Protein AF-A0A4R8T755-F1 (afdb_monomer_lite)

pLDDT: mean 71.61, std 17.03, range [28.3, 94.19]

Sequence (249 aa):
MGASGPHGLARPLYGIVKRYMEKHQGKGHRFYLWHPDNIWHWRFDELLSATPLPNTFDAYSDDLHALVNVMKAARQALPEKHRSGVVFHLVIPAWYKIELAMPLHFPDELMPLRLVGPKSSGGKPSVIVNLPRSQEDLVFDGVANVLDPNGYTTKAEIAYGATVLVGGGWGVNGACMAAGAGLGALTGLGAVIMVPVWLGGFVTVGHCAMVTISEKVRDCLREEEARILGSDDRLPRTRPSPGPSQGER

Organism: NCBI:txid1347389

Foldseek 3Di:
DAQPDPQGCLVVQVVQQLVVCVVDDDPQEAEEEEELDDPNVVSNVVVCVVPNRPPSYDYYDNAQLVSLVVLLVVLVPDDPVNSASHEYEYEYEDPAAAEQQAAADEPPSNPLYEYAYDQPPVRQQSYEYAHPDDDPNYHYHSYHHDHNPVCLLVLLVVLLVQLCVQCVVFFPLSNVVSVQCSVCVVPVVPDPDPPPPPDDDDDDPRPVVSVVSSVVSSVVRHRDAHQYRNDNDGDDDPDDPPDDPPDDD

Radius of gyration: 24.97 Å; chains: 1; bounding box: 56×31×81 Å

InterPro domains:
  IPR046486 Protein of unknown function DUF6579 [PF20219] (22-133)

Structure (mmCIF, N/CA/C/O backbone):
data_AF-A0A4R8T755-F1
#
_entry.id   AF-A0A4R8T755-F1
#
loop_
_atom_site.group_PDB
_atom_site.id
_atom_site.type_symbol
_atom_site.label_atom_id
_atom_site.label_alt_id
_atom_site.label_comp_id
_atom_site.label_asym_id
_atom_site.label_entity_id
_atom_site.label_seq_id
_atom_site.pdbx_PDB_ins_code
_atom_site.Cartn_x
_atom_site.Cartn_y
_atom_site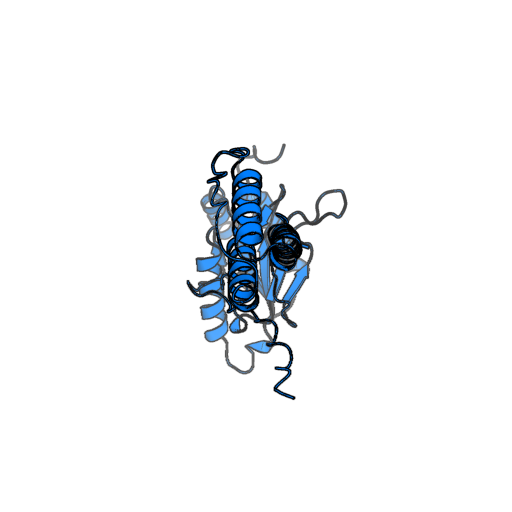.Cartn_z
_atom_site.occupancy
_atom_site.B_iso_or_equiv
_atom_site.auth_seq_id
_atom_site.auth_comp_id
_atom_site.auth_asym_id
_atom_site.auth_atom_id
_atom_site.pdbx_PDB_model_num
ATOM 1 N N . MET A 1 1 ? 19.877 6.245 13.939 1.00 42.12 1 MET A N 1
ATOM 2 C CA . MET A 1 1 ? 19.704 5.809 15.344 1.00 42.12 1 MET A CA 1
ATOM 3 C C . MET A 1 1 ? 18.214 5.780 15.652 1.00 42.12 1 MET A C 1
ATOM 5 O O . MET A 1 1 ? 17.575 6.798 15.434 1.00 42.12 1 MET A O 1
ATOM 9 N N . GLY A 1 2 ? 17.654 4.646 16.089 1.00 45.28 2 GLY A N 1
ATOM 10 C CA . GLY A 1 2 ? 16.230 4.590 16.462 1.00 45.28 2 GLY A CA 1
ATOM 11 C C . GLY A 1 2 ? 15.563 3.210 16.515 1.00 45.28 2 GLY A C 1
ATOM 12 O O . GLY A 1 2 ? 14.373 3.136 16.252 1.00 45.28 2 GLY A O 1
ATOM 13 N N . ALA A 1 3 ? 16.287 2.126 16.820 1.00 45.56 3 ALA A N 1
ATOM 14 C CA . ALA A 1 3 ? 15.694 0.783 16.964 1.00 45.56 3 ALA A CA 1
ATOM 15 C C . ALA A 1 3 ? 16.250 -0.020 18.161 1.00 45.56 3 ALA A C 1
ATOM 17 O O . ALA A 1 3 ? 16.008 -1.214 18.272 1.00 45.56 3 ALA A O 1
ATOM 18 N N . SER A 1 4 ? 16.996 0.623 19.067 1.00 46.53 4 SER A N 1
ATOM 19 C CA . SER A 1 4 ? 17.764 -0.056 20.127 1.00 46.53 4 SER A CA 1
ATOM 20 C C . SER A 1 4 ? 17.113 0.021 21.519 1.00 46.53 4 SER A C 1
ATOM 22 O O . SER A 1 4 ? 17.812 0.001 22.529 1.00 46.53 4 SER A O 1
ATOM 24 N N . GLY A 1 5 ? 15.787 0.179 21.589 1.00 54.88 5 GLY A N 1
ATOM 25 C CA . GLY A 1 5 ? 15.035 0.158 22.850 1.00 54.88 5 GLY A CA 1
ATOM 26 C C . GLY A 1 5 ? 14.403 -1.214 23.130 1.00 54.88 5 GLY A C 1
ATOM 27 O O . GLY A 1 5 ? 14.243 -2.001 22.199 1.00 54.88 5 GLY A O 1
ATOM 28 N N . PRO A 1 6 ? 13.956 -1.493 24.371 1.00 53.94 6 PRO A N 1
ATOM 29 C CA . PRO A 1 6 ? 13.393 -2.792 24.775 1.00 53.94 6 PRO A CA 1
ATOM 30 C C . PRO A 1 6 ? 12.151 -3.230 23.975 1.00 53.94 6 PRO A C 1
ATOM 32 O O . PRO A 1 6 ? 11.823 -4.413 23.944 1.00 53.94 6 PRO A O 1
ATOM 35 N N . HIS A 1 7 ? 11.490 -2.292 23.289 1.00 54.69 7 HIS A N 1
ATOM 36 C CA . HIS A 1 7 ? 10.314 -2.534 22.445 1.00 54.69 7 HIS A CA 1
ATOM 37 C C . HIS A 1 7 ? 10.615 -2.554 20.935 1.00 54.69 7 HIS A C 1
ATOM 39 O O . HIS A 1 7 ? 9.687 -2.669 20.135 1.00 54.69 7 HIS A O 1
ATOM 45 N N . GLY A 1 8 ? 11.883 -2.404 20.531 1.00 70.88 8 GLY A N 1
ATOM 46 C CA . GLY A 1 8 ? 12.295 -2.381 19.126 1.00 70.88 8 GLY A CA 1
ATOM 47 C C . GLY A 1 8 ? 11.492 -1.392 18.270 1.00 70.88 8 GLY A C 1
ATOM 48 O O . GLY A 1 8 ? 11.171 -0.282 18.702 1.00 70.88 8 GLY A O 1
ATOM 49 N N . LEU A 1 9 ? 11.150 -1.820 17.053 1.00 77.00 9 LEU A N 1
ATOM 50 C CA . LEU A 1 9 ? 10.365 -1.051 16.081 1.00 77.00 9 LEU A CA 1
ATOM 51 C C . LEU A 1 9 ? 8.858 -1.001 16.404 1.00 77.00 9 LEU A C 1
ATOM 53 O O . LEU A 1 9 ? 8.165 -0.102 15.934 1.00 77.00 9 LEU A O 1
ATOM 57 N N . ALA A 1 10 ? 8.344 -1.895 17.255 1.00 82.31 10 ALA A N 1
ATOM 58 C CA . ALA A 1 10 ? 6.908 -2.020 17.525 1.00 82.31 10 ALA A CA 1
ATOM 59 C C . ALA A 1 10 ? 6.294 -0.772 18.175 1.00 82.31 10 ALA A C 1
ATOM 61 O O . ALA A 1 10 ? 5.197 -0.351 17.817 1.00 82.31 10 ALA A O 1
ATOM 62 N N . ARG A 1 11 ? 7.008 -0.132 19.109 1.00 84.62 11 ARG A N 1
ATOM 63 C CA . ARG A 1 11 ? 6.499 1.057 19.812 1.00 84.62 11 ARG A CA 1
ATOM 64 C C . ARG A 1 11 ? 6.380 2.286 18.894 1.00 84.62 11 ARG A C 1
ATOM 66 O O . ARG A 1 11 ? 5.333 2.936 18.932 1.00 84.62 11 ARG A O 1
ATOM 73 N N . PRO A 1 12 ? 7.379 2.607 18.049 1.00 84.06 12 PRO A N 1
ATOM 74 C CA . PRO A 1 12 ? 7.214 3.605 16.995 1.00 84.06 12 PRO A CA 1
ATOM 75 C C . PRO A 1 12 ? 6.049 3.307 16.042 1.00 84.06 12 PRO A C 1
ATOM 77 O O . PRO A 1 12 ? 5.268 4.215 15.764 1.00 84.06 12 PRO A O 1
ATOM 80 N N . LEU A 1 13 ? 5.894 2.057 15.584 1.00 85.44 13 LEU A N 1
ATOM 81 C CA . LEU A 1 13 ? 4.790 1.652 14.698 1.00 85.44 13 LEU A CA 1
ATOM 82 C C . LEU A 1 13 ? 3.428 1.896 15.343 1.00 85.44 13 LEU A C 1
ATOM 84 O O . LEU A 1 13 ? 2.572 2.565 14.766 1.00 85.44 13 LEU A O 1
ATOM 88 N N . TYR A 1 14 ? 3.271 1.425 16.577 1.00 87.12 14 TYR A N 1
ATOM 89 C CA . TYR A 1 14 ? 2.061 1.606 17.367 1.00 87.12 14 TYR A CA 1
ATOM 90 C C . TYR A 1 14 ? 1.714 3.089 17.537 1.00 87.12 14 TYR A C 1
ATOM 92 O O . TYR A 1 14 ? 0.574 3.497 17.319 1.00 87.12 14 TYR A O 1
ATOM 100 N N . GLY A 1 15 ? 2.707 3.923 17.867 1.00 86.69 15 GLY A N 1
ATOM 101 C CA . GLY A 1 15 ? 2.515 5.366 18.007 1.00 86.69 15 GLY A CA 1
ATOM 102 C C . GLY A 1 15 ? 2.085 6.050 16.705 1.00 86.69 15 GLY A C 1
ATOM 103 O O . GLY A 1 15 ? 1.212 6.917 16.730 1.00 86.69 15 GLY A O 1
ATOM 104 N N . ILE A 1 16 ? 2.660 5.647 15.568 1.00 86.25 16 ILE A N 1
ATOM 105 C CA . ILE A 1 16 ? 2.295 6.176 14.247 1.00 86.25 16 ILE A CA 1
ATOM 106 C C . ILE A 1 16 ? 0.849 5.808 13.903 1.00 86.25 16 ILE A C 1
ATOM 108 O O . ILE A 1 16 ? 0.064 6.692 13.558 1.00 86.25 16 ILE A O 1
ATOM 112 N N . VAL A 1 17 ? 0.481 4.531 14.036 1.00 87.56 17 VAL A N 1
ATOM 113 C CA . VAL A 1 17 ? -0.880 4.052 13.752 1.00 87.56 17 VAL A CA 1
ATOM 114 C C . VAL A 1 17 ? -1.892 4.764 14.638 1.00 87.56 17 VAL A C 1
ATOM 116 O O . VAL A 1 17 ? -2.839 5.359 14.126 1.00 87.56 17 VAL A O 1
ATOM 119 N N . LYS A 1 18 ? -1.644 4.803 15.952 1.00 88.00 18 LYS A N 1
ATOM 120 C CA . LYS A 1 18 ? -2.509 5.494 16.910 1.00 88.00 18 LYS A CA 1
ATOM 121 C C . LYS A 1 18 ? -2.732 6.958 16.523 1.00 88.00 18 LYS A C 1
ATOM 123 O O . LYS A 1 18 ? -3.870 7.414 16.499 1.00 88.00 18 LYS A O 1
ATOM 128 N N . ARG A 1 19 ? -1.676 7.674 16.128 1.00 86.38 19 ARG A N 1
ATOM 129 C CA . ARG A 1 19 ? -1.779 9.068 15.673 1.00 86.38 19 ARG A CA 1
ATOM 130 C C . ARG A 1 19 ? -2.639 9.219 14.413 1.00 86.38 19 ARG A C 1
ATOM 132 O O . ARG A 1 19 ? -3.398 10.182 14.305 1.00 86.38 19 ARG A O 1
ATOM 139 N N . TYR A 1 20 ? -2.530 8.305 13.449 1.00 84.44 20 TYR A N 1
ATOM 140 C CA . TYR A 1 20 ? -3.365 8.349 12.242 1.00 84.44 20 TYR A CA 1
ATOM 141 C C . TYR A 1 20 ? -4.836 8.057 12.531 1.00 84.44 20 TYR A C 1
ATOM 143 O O . TYR A 1 20 ? -5.702 8.707 11.938 1.00 84.44 20 TYR A O 1
ATOM 151 N N . MET A 1 21 ? -5.105 7.145 13.465 1.00 85.75 21 MET A N 1
ATOM 152 C CA . MET A 1 21 ? -6.454 6.861 13.955 1.00 85.75 21 MET A CA 1
ATOM 153 C C . MET A 1 21 ? -7.044 8.073 14.683 1.00 85.75 21 MET A C 1
ATOM 155 O O . MET A 1 21 ? -8.172 8.470 14.410 1.00 85.75 21 MET A O 1
ATOM 159 N N . GLU A 1 22 ? -6.264 8.724 15.549 1.00 85.88 22 GLU A N 1
ATOM 160 C CA . GLU A 1 22 ? -6.672 9.943 16.258 1.00 85.88 22 GLU A CA 1
ATOM 161 C C . GLU A 1 22 ? -6.931 11.126 15.316 1.00 85.88 22 GLU A C 1
ATOM 163 O O . GLU A 1 22 ? -7.786 11.957 15.608 1.00 85.88 22 GLU A O 1
ATOM 168 N N . LYS A 1 23 ? -6.232 11.202 14.175 1.00 82.81 23 LYS A N 1
ATOM 169 C CA . LYS A 1 23 ? -6.472 12.217 13.133 1.00 82.81 23 LYS A CA 1
ATOM 170 C C . LYS A 1 23 ? -7.808 12.007 12.405 1.00 82.81 23 LYS A C 1
ATOM 172 O O . LYS A 1 23 ? -8.386 12.968 11.907 1.00 82.81 23 LYS A O 1
ATOM 177 N N . HIS A 1 24 ? -8.294 10.771 12.332 1.00 75.94 24 HIS A N 1
ATOM 178 C CA . HIS A 1 24 ? -9.481 10.386 11.567 1.00 75.94 24 HIS A CA 1
ATOM 179 C C . HIS A 1 24 ? -10.521 9.745 12.496 1.00 75.94 24 HIS A C 1
ATOM 181 O O . HIS A 1 24 ? -10.810 8.551 12.420 1.00 75.94 24 HIS A O 1
ATOM 187 N N . GLN A 1 25 ? -11.080 10.554 13.399 1.00 63.06 25 GLN A N 1
ATOM 188 C CA . GLN A 1 25 ? -12.126 10.112 14.322 1.00 63.06 25 GLN A CA 1
ATOM 189 C C . GLN A 1 25 ? -13.479 10.042 13.597 1.00 63.06 25 GLN A C 1
ATOM 191 O O . GLN A 1 25 ? -14.020 11.059 13.173 1.00 63.06 25 GLN A O 1
ATOM 196 N N . GLY A 1 26 ? -14.035 8.835 13.448 1.00 63.78 26 GLY A N 1
ATOM 197 C CA . GLY A 1 26 ? -15.352 8.623 12.841 1.00 63.78 26 GLY A CA 1
ATOM 198 C C . GLY A 1 26 ? -15.700 7.143 12.653 1.00 63.78 26 GLY A C 1
ATOM 199 O O . GLY A 1 26 ? -14.816 6.305 12.498 1.00 63.78 26 GLY A O 1
ATOM 200 N N . LYS A 1 27 ? -17.000 6.808 12.635 1.00 64.56 27 LYS A N 1
ATOM 201 C CA . LYS A 1 27 ? -17.513 5.419 12.522 1.00 64.56 27 LYS A CA 1
ATOM 202 C C . LYS A 1 27 ? -17.345 4.783 11.129 1.00 64.56 27 LYS A C 1
ATOM 204 O O . LYS A 1 27 ? -17.761 3.648 10.926 1.00 64.56 27 LYS A O 1
ATOM 209 N N . GLY A 1 28 ? -16.763 5.508 10.176 1.00 82.38 28 GLY A N 1
ATOM 210 C CA . GLY A 1 28 ? -16.587 5.084 8.786 1.00 82.38 28 GLY A CA 1
ATOM 211 C C . GLY A 1 28 ? -15.132 4.853 8.391 1.00 82.38 28 GLY A C 1
ATOM 212 O O . GLY A 1 28 ? -14.839 4.875 7.205 1.00 82.38 28 GLY A O 1
ATOM 213 N N . HIS A 1 29 ? -14.206 4.687 9.336 1.00 89.38 29 HIS A N 1
ATOM 214 C CA . HIS A 1 29 ? -12.787 4.488 9.033 1.00 89.38 29 HIS A CA 1
ATOM 215 C C . HIS A 1 29 ? -12.300 3.156 9.585 1.00 89.38 29 HIS A C 1
ATOM 217 O O . HIS A 1 29 ? -12.533 2.853 10.753 1.00 89.38 29 HIS A O 1
ATOM 223 N N . ARG A 1 30 ? -11.614 2.381 8.743 1.00 90.50 30 ARG A N 1
ATOM 224 C CA . ARG A 1 30 ? -10.932 1.145 9.139 1.00 90.50 30 ARG A CA 1
ATOM 225 C C . ARG A 1 30 ? -9.458 1.231 8.797 1.00 90.50 30 ARG A C 1
ATOM 227 O O . ARG A 1 30 ? -9.119 1.731 7.727 1.00 90.50 30 ARG A O 1
ATOM 234 N N . PHE A 1 31 ? -8.601 0.773 9.699 1.00 92.19 31 PHE A N 1
ATOM 235 C CA . PHE A 1 31 ? -7.152 0.897 9.580 1.00 92.19 31 PHE A CA 1
ATOM 236 C C . PHE A 1 31 ? -6.506 -0.475 9.443 1.00 92.19 31 PHE A C 1
ATOM 238 O O . PHE A 1 31 ? -6.769 -1.379 10.238 1.00 92.19 31 PHE A O 1
ATOM 245 N N . TYR A 1 32 ? -5.630 -0.577 8.453 1.00 94.19 32 TYR A N 1
ATOM 246 C CA . TYR A 1 32 ? -4.793 -1.728 8.163 1.00 94.19 32 TYR A CA 1
ATOM 247 C C . TYR A 1 32 ? -3.339 -1.276 8.182 1.00 94.19 32 TYR A C 1
ATOM 249 O O . TYR A 1 32 ? -3.019 -0.202 7.673 1.00 94.19 32 TYR A O 1
ATOM 257 N N . LEU A 1 33 ? -2.460 -2.068 8.780 1.00 93.25 33 LEU A N 1
ATOM 258 C CA . LEU A 1 33 ? -1.041 -1.746 8.902 1.00 93.25 33 LEU A CA 1
ATOM 259 C C . LEU A 1 33 ? -0.217 -2.700 8.039 1.00 93.25 33 LEU A C 1
ATOM 261 O O . LEU A 1 33 ? -0.295 -3.912 8.215 1.00 93.25 33 LEU A O 1
ATOM 265 N N . TRP A 1 34 ? 0.604 -2.152 7.148 1.00 93.12 34 TRP A N 1
ATOM 266 C CA . TRP A 1 34 ? 1.558 -2.938 6.372 1.00 93.12 34 TRP A CA 1
ATOM 267 C C . TRP A 1 34 ? 2.982 -2.441 6.573 1.00 93.12 34 TRP A C 1
ATOM 269 O O . TRP A 1 34 ? 3.241 -1.239 6.500 1.00 93.12 34 TRP A O 1
ATOM 279 N N . HIS A 1 35 ? 3.911 -3.368 6.792 1.00 89.44 35 HIS A N 1
ATOM 280 C CA . HIS A 1 35 ? 5.337 -3.071 6.839 1.00 89.44 35 HIS A CA 1
ATOM 281 C C . HIS A 1 35 ? 6.143 -4.293 6.377 1.00 89.44 35 HIS A C 1
ATOM 283 O O . HIS A 1 35 ? 5.884 -5.370 6.889 1.00 89.44 35 HIS A O 1
ATOM 289 N N . PRO A 1 36 ? 7.140 -4.160 5.483 1.00 86.25 36 PRO A N 1
ATOM 290 C CA . PRO A 1 36 ? 7.847 -5.315 4.911 1.00 86.25 36 PRO A CA 1
ATOM 291 C C . PRO A 1 36 ? 8.651 -6.133 5.937 1.00 86.25 36 PRO A C 1
ATOM 293 O O . PRO A 1 36 ? 8.809 -7.338 5.782 1.00 86.25 36 PRO A O 1
ATOM 296 N N . ASP A 1 37 ? 9.171 -5.492 6.985 1.00 84.81 37 ASP A N 1
ATOM 297 C CA . ASP A 1 37 ? 9.824 -6.206 8.092 1.00 84.81 37 ASP A CA 1
ATOM 298 C C . ASP A 1 37 ? 8.779 -6.870 9.000 1.00 84.81 37 ASP A C 1
ATOM 300 O O . ASP A 1 37 ? 7.757 -6.255 9.269 1.00 84.81 37 ASP A O 1
ATOM 304 N N . ASN A 1 38 ? 9.076 -8.040 9.574 1.00 84.38 38 ASN A N 1
ATOM 305 C CA . ASN A 1 38 ? 8.184 -8.763 10.504 1.00 84.38 38 ASN A CA 1
ATOM 306 C C . ASN A 1 38 ? 8.715 -8.853 11.951 1.00 84.38 38 ASN A C 1
ATOM 308 O O . ASN A 1 38 ? 8.016 -9.289 12.866 1.00 84.38 38 ASN A O 1
ATOM 312 N N . ILE A 1 39 ? 9.947 -8.385 12.189 1.00 83.88 39 ILE A N 1
ATOM 313 C CA . ILE A 1 39 ? 10.676 -8.494 13.471 1.00 83.88 39 ILE A CA 1
ATOM 314 C C . ILE A 1 39 ? 9.916 -7.829 14.637 1.00 83.88 39 ILE A C 1
ATOM 316 O O . ILE A 1 39 ? 10.177 -8.110 15.807 1.00 83.88 39 ILE A O 1
ATOM 320 N N . TRP A 1 40 ? 8.970 -6.939 14.337 1.00 84.62 40 TRP A N 1
ATOM 321 C CA . TRP A 1 40 ? 8.187 -6.186 15.312 1.00 84.62 40 TRP A CA 1
ATOM 322 C C . TRP A 1 40 ? 6.866 -6.846 15.725 1.00 84.62 40 TRP A C 1
ATOM 324 O O . TRP A 1 40 ? 6.310 -6.407 16.730 1.00 84.62 40 TRP A O 1
ATOM 334 N N . HIS A 1 41 ? 6.377 -7.870 15.010 1.00 87.56 41 HIS A N 1
ATOM 335 C CA . HIS A 1 41 ? 5.037 -8.446 15.220 1.00 87.56 41 HIS A CA 1
ATOM 336 C C . HIS A 1 41 ? 4.810 -8.876 16.675 1.00 87.56 41 HIS A C 1
ATOM 338 O O . HIS A 1 41 ? 3.913 -8.369 17.338 1.00 87.56 41 HIS A O 1
ATOM 344 N N . TRP A 1 42 ? 5.702 -9.702 17.227 1.00 85.81 42 TRP A N 1
ATOM 345 C CA . TRP A 1 42 ? 5.565 -10.233 18.589 1.00 85.81 42 TRP A CA 1
ATOM 346 C C . TRP A 1 42 ? 5.494 -9.139 19.670 1.00 85.81 42 TRP A C 1
ATOM 348 O O . TRP A 1 42 ? 4.664 -9.198 20.573 1.00 85.81 42 TRP A O 1
ATOM 358 N N . ARG A 1 43 ? 6.324 -8.089 19.570 1.00 86.62 43 ARG A N 1
ATOM 359 C CA . ARG A 1 43 ? 6.267 -6.939 20.494 1.00 86.62 43 ARG A CA 1
ATOM 360 C C . ARG A 1 43 ? 5.023 -6.094 20.284 1.00 86.62 43 ARG A C 1
ATOM 362 O O . ARG A 1 43 ? 4.564 -5.438 21.216 1.00 86.62 43 ARG A O 1
ATOM 369 N N . PHE A 1 44 ? 4.526 -6.035 19.059 1.00 87.44 44 PHE A N 1
ATOM 370 C CA . PHE A 1 44 ? 3.316 -5.301 18.742 1.00 87.44 44 PHE A CA 1
ATOM 371 C C . PHE A 1 44 ? 2.084 -6.014 19.290 1.00 87.44 44 PHE A C 1
ATOM 373 O O . PHE A 1 44 ? 1.236 -5.345 19.867 1.00 87.44 44 PHE A O 1
ATOM 380 N N . ASP A 1 45 ? 2.044 -7.345 19.250 1.00 88.56 45 ASP A N 1
ATOM 381 C CA . ASP A 1 45 ? 1.006 -8.145 19.909 1.00 88.56 45 ASP A CA 1
ATOM 382 C C . ASP A 1 45 ? 1.011 -7.973 21.429 1.00 88.56 45 ASP A C 1
ATOM 384 O O . ASP A 1 45 ? -0.049 -7.799 22.036 1.00 88.56 45 ASP A O 1
ATOM 388 N N . GLU A 1 46 ? 2.194 -7.947 22.057 1.00 88.75 46 GLU A N 1
ATOM 389 C CA . GLU A 1 46 ? 2.322 -7.617 23.483 1.00 88.75 46 GLU A CA 1
ATOM 390 C C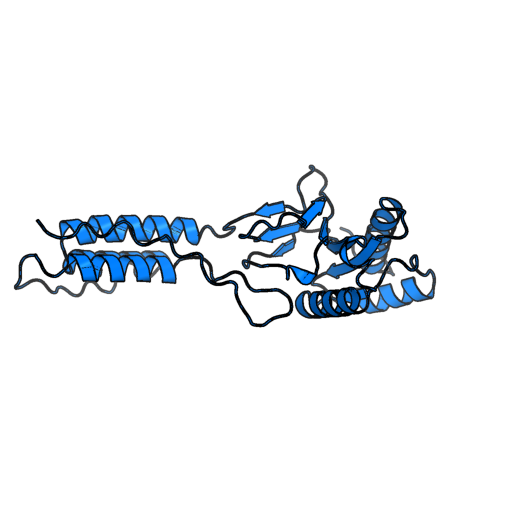 . GLU A 1 46 ? 1.734 -6.228 23.787 1.00 88.75 46 GLU A C 1
ATOM 392 O O . GLU A 1 46 ? 1.001 -6.056 24.764 1.00 88.75 46 GLU A O 1
ATOM 397 N N . LEU A 1 47 ? 2.021 -5.233 22.938 1.00 87.94 47 LEU A N 1
ATOM 398 C CA . LEU A 1 47 ? 1.503 -3.871 23.087 1.00 87.94 47 LEU A CA 1
ATOM 399 C C . LEU A 1 47 ? -0.009 -3.795 22.867 1.00 87.94 47 LEU A C 1
ATOM 401 O O . LEU A 1 47 ? -0.680 -3.131 23.651 1.00 87.94 47 LEU A O 1
ATOM 405 N N . LEU A 1 48 ? -0.548 -4.480 21.856 1.00 88.00 48 LEU A N 1
ATOM 406 C CA . LEU A 1 48 ? -1.988 -4.564 21.608 1.00 88.00 48 LEU A CA 1
ATOM 407 C C . LEU A 1 48 ? -2.722 -5.238 22.771 1.00 88.00 48 LEU A C 1
ATOM 409 O O . LEU A 1 48 ? -3.809 -4.804 23.143 1.00 88.00 48 LEU A O 1
ATOM 413 N N . SER A 1 49 ? -2.113 -6.262 23.373 1.00 88.06 49 SER A N 1
ATOM 414 C CA . SER A 1 49 ? -2.671 -6.965 24.533 1.00 88.06 49 SER A CA 1
ATOM 415 C C . SER A 1 49 ? -2.671 -6.086 25.787 1.00 88.06 49 SER A C 1
ATOM 417 O O . SER A 1 49 ? -3.643 -6.069 26.539 1.00 88.06 49 SER A O 1
ATOM 419 N N . ALA A 1 50 ? -1.591 -5.332 26.013 1.00 89.56 50 ALA A N 1
ATOM 420 C CA . ALA A 1 50 ? -1.454 -4.446 27.168 1.00 89.56 50 ALA A CA 1
ATOM 421 C C . ALA A 1 50 ? -2.235 -3.128 27.018 1.00 89.56 50 ALA A C 1
ATOM 423 O O . ALA A 1 50 ? -2.668 -2.528 28.002 1.00 89.56 50 ALA A O 1
ATOM 424 N N . THR A 1 51 ? -2.375 -2.620 25.798 1.00 87.75 51 THR A N 1
ATOM 425 C CA . THR A 1 51 ? -3.075 -1.376 25.477 1.00 87.75 51 THR A CA 1
ATOM 426 C C . THR A 1 51 ? -3.743 -1.544 24.115 1.00 87.75 51 THR A C 1
ATOM 428 O O . THR A 1 51 ? -3.104 -1.311 23.089 1.00 87.75 51 THR A O 1
ATOM 431 N N . PRO A 1 52 ? -5.022 -1.946 24.077 1.00 85.25 52 PRO A N 1
ATOM 432 C CA . PRO A 1 52 ? -5.696 -2.189 22.813 1.00 85.25 52 PRO A CA 1
ATOM 433 C C . PRO A 1 52 ? -5.874 -0.892 22.021 1.00 85.25 52 PRO A C 1
ATOM 435 O O . PRO A 1 52 ? -6.224 0.160 22.570 1.00 85.25 52 PRO A O 1
ATOM 438 N N . LEU A 1 53 ? -5.649 -0.977 20.707 1.00 85.88 53 LEU A N 1
ATOM 439 C CA . LEU A 1 53 ? -6.031 0.084 19.780 1.00 85.88 53 LEU A CA 1
ATOM 440 C C . LEU A 1 53 ? -7.563 0.191 19.698 1.00 85.88 53 LEU A C 1
ATOM 442 O O . LEU A 1 53 ? -8.272 -0.772 20.003 1.00 85.88 53 LEU A O 1
ATOM 446 N N . PRO A 1 54 ? -8.099 1.352 19.278 1.00 83.75 54 PRO A N 1
ATOM 447 C CA . PRO A 1 54 ? -9.522 1.481 19.001 1.00 83.75 54 PRO A CA 1
ATOM 448 C C . PRO A 1 54 ? -10.017 0.393 18.039 1.00 83.75 54 PRO A C 1
ATOM 450 O O . PRO A 1 54 ? -9.294 -0.023 17.136 1.00 83.75 54 PRO A O 1
ATOM 453 N N . ASN A 1 55 ? -11.285 0.003 18.180 1.00 82.56 55 ASN A N 1
ATOM 454 C CA . ASN A 1 55 ? -11.946 -1.042 17.381 1.00 82.56 55 ASN A CA 1
ATOM 455 C C . ASN A 1 55 ? -12.052 -0.755 15.868 1.00 82.56 55 ASN A C 1
ATOM 457 O O . ASN A 1 55 ? -12.679 -1.515 15.140 1.00 82.56 55 ASN A O 1
ATOM 461 N N . THR A 1 56 ? -11.492 0.360 15.405 1.00 86.56 56 THR A N 1
ATOM 462 C CA . THR A 1 56 ? -11.343 0.705 13.992 1.00 86.56 56 THR A CA 1
ATOM 463 C C . THR A 1 56 ? -10.068 0.122 13.378 1.00 86.56 56 THR A C 1
ATOM 465 O O . THR A 1 56 ? -9.910 0.178 12.160 1.00 86.56 56 THR A O 1
ATOM 468 N N . PHE A 1 57 ? -9.147 -0.411 14.186 1.00 89.56 57 PHE A N 1
ATOM 469 C CA . PHE A 1 57 ? -7.981 -1.153 13.712 1.00 89.56 57 PHE A CA 1
ATOM 470 C C . PHE A 1 57 ? -8.354 -2.618 13.472 1.00 89.56 57 PHE A C 1
ATOM 472 O O . PHE A 1 57 ? -8.746 -3.306 14.412 1.00 89.56 57 PHE A O 1
ATOM 479 N N . ASP A 1 58 ? -8.229 -3.077 12.225 1.00 89.25 58 ASP A N 1
ATOM 480 C CA . ASP A 1 58 ? -8.691 -4.410 11.819 1.00 89.25 58 ASP A CA 1
ATOM 481 C C . ASP A 1 58 ? -7.550 -5.435 11.790 1.00 89.25 58 ASP A C 1
ATOM 483 O O . ASP A 1 58 ? -7.664 -6.502 12.388 1.00 89.25 58 ASP A O 1
ATOM 487 N N . ALA A 1 59 ? -6.459 -5.147 11.071 1.00 91.38 59 ALA A N 1
ATOM 488 C CA . ALA A 1 59 ? -5.390 -6.121 10.861 1.00 91.38 59 ALA A CA 1
ATOM 489 C C . ALA A 1 59 ? -4.045 -5.473 10.524 1.00 91.38 59 ALA A C 1
ATOM 491 O O . ALA A 1 59 ? -3.967 -4.329 10.064 1.00 91.38 59 ALA A O 1
ATOM 492 N N . TYR A 1 60 ? -2.979 -6.251 10.699 1.00 92.75 60 TYR A N 1
ATOM 493 C CA . TYR A 1 60 ? -1.647 -5.919 10.219 1.00 92.75 60 TYR A CA 1
ATOM 494 C C . TYR A 1 60 ? -0.981 -7.130 9.563 1.00 92.75 60 TYR A C 1
ATOM 496 O O . TYR A 1 60 ? -1.335 -8.268 9.866 1.00 92.75 60 TYR A O 1
ATOM 504 N N . SER A 1 61 ? -0.039 -6.893 8.650 1.00 91.81 61 SER A N 1
ATOM 505 C CA . SER A 1 61 ? 0.756 -7.957 8.028 1.00 91.81 61 SER A CA 1
ATOM 506 C C . SER A 1 61 ? 2.043 -7.411 7.410 1.00 91.81 61 SER A C 1
ATOM 508 O O . SER A 1 61 ? 2.129 -6.228 7.070 1.00 91.81 61 SER A O 1
ATOM 510 N N . ASP A 1 62 ? 3.021 -8.292 7.229 1.00 89.50 62 ASP A N 1
ATOM 511 C CA . ASP A 1 62 ? 4.220 -8.080 6.425 1.00 89.50 62 ASP A CA 1
ATOM 512 C C . ASP A 1 62 ? 4.011 -8.392 4.936 1.00 89.50 62 ASP A C 1
ATOM 514 O O . ASP A 1 62 ? 4.669 -7.805 4.073 1.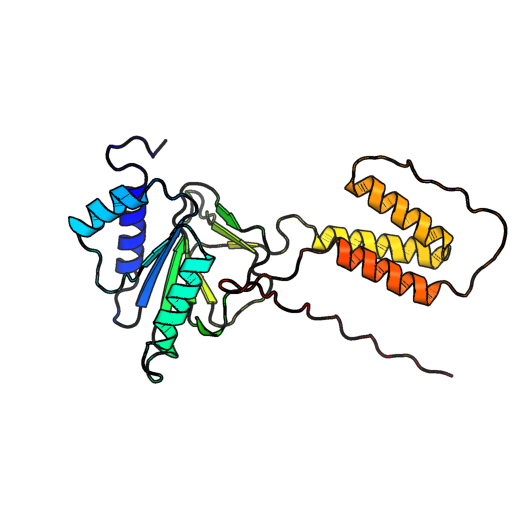00 89.50 62 ASP A O 1
ATOM 518 N N . ASP A 1 63 ? 3.018 -9.220 4.608 1.00 89.31 63 ASP A N 1
ATOM 519 C CA . ASP A 1 63 ? 2.629 -9.512 3.231 1.00 89.31 63 ASP A CA 1
ATOM 520 C C . ASP A 1 63 ? 1.497 -8.582 2.765 1.00 89.31 63 ASP A C 1
ATOM 522 O O . ASP A 1 63 ? 0.345 -8.662 3.207 1.00 89.31 63 ASP A O 1
ATOM 526 N N . LEU A 1 64 ? 1.826 -7.702 1.815 1.00 88.88 64 LEU A N 1
ATOM 527 C CA . LEU A 1 64 ? 0.868 -6.767 1.231 1.00 88.88 64 LEU A CA 1
ATOM 528 C C . LEU A 1 64 ? -0.259 -7.495 0.487 1.00 88.88 64 LEU A C 1
ATOM 530 O O . LEU A 1 64 ? -1.402 -7.048 0.538 1.00 88.88 64 LEU A O 1
ATOM 534 N N . HIS A 1 65 ? 0.028 -8.614 -0.186 1.00 88.25 65 HIS A N 1
ATOM 535 C CA . HIS A 1 65 ? -0.982 -9.376 -0.923 1.00 88.25 65 HIS A CA 1
ATOM 536 C C . HIS A 1 65 ? -1.975 -10.035 0.032 1.00 88.25 65 HIS A C 1
ATOM 538 O O . HIS A 1 65 ? -3.189 -9.927 -0.170 1.00 88.25 65 HIS A O 1
ATOM 544 N N . ALA A 1 66 ? -1.472 -10.669 1.093 1.00 89.00 66 ALA A N 1
ATOM 545 C CA . ALA A 1 66 ? -2.316 -11.261 2.123 1.00 89.00 66 ALA A CA 1
ATOM 546 C C . ALA A 1 66 ? -3.193 -10.200 2.801 1.00 89.00 66 ALA A C 1
ATOM 548 O O . ALA A 1 66 ? -4.404 -10.393 2.933 1.00 89.00 66 ALA A O 1
ATOM 549 N N . LEU A 1 67 ? -2.619 -9.045 3.155 1.00 92.56 67 LEU A N 1
ATOM 550 C CA . LEU A 1 67 ? -3.372 -7.958 3.778 1.00 92.56 67 LEU A CA 1
ATOM 551 C C . LEU A 1 67 ? -4.469 -7.417 2.858 1.00 92.56 67 LEU A C 1
ATOM 553 O O . LEU A 1 67 ? -5.599 -7.217 3.295 1.00 92.56 67 LEU A O 1
ATOM 557 N N . VAL A 1 68 ? -4.166 -7.231 1.574 1.00 91.75 68 VAL A N 1
ATOM 558 C CA . VAL A 1 68 ? -5.142 -6.788 0.573 1.00 91.75 68 VAL A CA 1
ATOM 559 C C . VAL A 1 68 ? -6.290 -7.792 0.435 1.00 91.75 68 VAL A C 1
ATOM 561 O O . VAL A 1 68 ? -7.448 -7.384 0.356 1.00 91.75 68 VAL A O 1
ATOM 564 N N . ASN A 1 69 ? -6.017 -9.097 0.500 1.00 91.06 69 ASN A N 1
ATOM 565 C CA . ASN A 1 69 ? -7.063 -10.124 0.513 1.00 91.06 69 ASN A CA 1
ATOM 566 C C . ASN A 1 69 ? -7.936 -10.070 1.773 1.00 91.06 69 ASN A C 1
ATOM 568 O O . ASN A 1 69 ? -9.160 -10.190 1.677 1.00 91.06 69 ASN A O 1
ATOM 572 N N . VAL A 1 70 ? -7.339 -9.815 2.939 1.00 92.50 70 VAL A N 1
ATOM 573 C CA . VAL A 1 70 ? -8.090 -9.582 4.182 1.00 92.50 70 VAL A CA 1
ATOM 574 C C . VAL A 1 70 ? -8.982 -8.348 4.051 1.00 92.50 70 VAL A C 1
ATOM 576 O O . VAL A 1 70 ? -10.158 -8.400 4.408 1.00 92.50 70 VAL A O 1
ATOM 579 N N . MET A 1 71 ? -8.469 -7.259 3.477 1.00 92.44 71 MET A N 1
ATOM 580 C CA . MET A 1 71 ? -9.250 -6.048 3.219 1.00 92.44 71 MET A CA 1
ATOM 581 C C . MET A 1 71 ? -10.420 -6.336 2.268 1.00 92.44 71 MET A C 1
ATOM 583 O O . MET A 1 71 ? -11.545 -5.916 2.536 1.00 92.44 71 MET A O 1
ATOM 587 N N . LYS A 1 72 ? -10.203 -7.104 1.193 1.00 91.31 72 LYS A N 1
ATOM 588 C CA . LYS A 1 72 ? -11.267 -7.501 0.254 1.00 91.31 72 LYS A CA 1
ATOM 589 C C . LYS A 1 72 ? -12.381 -8.254 0.970 1.00 91.31 72 LYS A C 1
ATOM 591 O O . LYS A 1 72 ? -13.547 -7.874 0.871 1.00 91.31 72 LYS A O 1
ATOM 596 N N . ALA A 1 73 ? -12.020 -9.267 1.754 1.00 90.81 73 ALA A N 1
ATOM 597 C CA . ALA A 1 73 ? -12.979 -10.033 2.540 1.00 90.81 73 ALA A CA 1
ATOM 598 C C . ALA A 1 73 ? -13.729 -9.143 3.549 1.00 90.81 73 ALA A C 1
ATOM 600 O O . ALA A 1 73 ? -14.955 -9.215 3.651 1.00 90.81 73 ALA A O 1
ATOM 601 N N . ALA A 1 74 ? -13.021 -8.241 4.238 1.00 90.38 74 ALA A N 1
ATOM 602 C CA . ALA A 1 74 ? -13.621 -7.301 5.182 1.00 90.38 74 ALA A CA 1
ATOM 603 C C . ALA A 1 74 ? -14.626 -6.357 4.503 1.00 90.38 74 ALA A C 1
ATOM 605 O O . ALA A 1 74 ? -15.692 -6.083 5.055 1.00 90.38 74 ALA A O 1
ATOM 606 N N . ARG A 1 75 ? -14.327 -5.893 3.285 1.00 89.75 75 ARG A N 1
ATOM 607 C CA . ARG A 1 75 ? -15.226 -5.060 2.477 1.00 89.75 75 ARG A CA 1
ATOM 608 C C . ARG A 1 75 ? -16.468 -5.820 2.024 1.00 89.75 75 ARG A C 1
ATOM 610 O O . ARG A 1 75 ? -17.572 -5.277 2.072 1.00 89.75 75 ARG A O 1
ATOM 617 N N . GLN A 1 76 ? -16.299 -7.061 1.583 1.00 89.81 76 GLN A N 1
ATOM 618 C CA . GLN A 1 76 ? -17.404 -7.906 1.136 1.00 89.81 76 GLN A CA 1
ATOM 619 C C . GLN A 1 76 ? -18.351 -8.250 2.292 1.00 89.81 76 GLN A C 1
ATOM 621 O O . GLN A 1 76 ? -19.565 -8.266 2.091 1.00 89.81 76 GLN A O 1
ATOM 626 N N . ALA A 1 77 ? -17.814 -8.415 3.504 1.00 89.12 77 ALA A N 1
ATOM 627 C CA . ALA A 1 77 ? -18.586 -8.646 4.722 1.00 89.12 77 ALA A CA 1
ATOM 628 C C . ALA A 1 77 ? -19.395 -7.421 5.201 1.00 89.12 77 ALA A C 1
ATOM 630 O O . ALA A 1 77 ? -20.303 -7.568 6.023 1.00 89.12 77 ALA A O 1
ATOM 631 N N . LEU A 1 78 ? -19.097 -6.207 4.716 1.00 87.31 78 LEU A N 1
ATOM 632 C CA . LEU A 1 78 ? -19.901 -5.026 5.034 1.00 87.31 78 LEU A CA 1
ATOM 633 C C . LEU A 1 78 ? -21.268 -5.088 4.329 1.00 87.31 78 LEU A C 1
ATOM 635 O O . LEU A 1 78 ? -21.337 -5.464 3.157 1.00 87.31 78 LEU A O 1
ATOM 639 N N . PRO A 1 79 ? -22.357 -4.640 4.988 1.00 87.56 79 PRO A N 1
ATOM 640 C CA . PRO A 1 79 ? -23.651 -4.489 4.331 1.00 87.56 79 PRO A CA 1
ATOM 641 C C . PRO A 1 79 ? -23.539 -3.554 3.125 1.00 87.56 79 PRO A C 1
ATOM 643 O O . PRO A 1 79 ? -22.921 -2.497 3.245 1.00 87.56 79 PRO A O 1
ATOM 646 N N . GLU A 1 80 ? -24.204 -3.886 2.015 1.00 83.06 80 GLU A N 1
ATOM 647 C CA . GLU A 1 80 ? -24.140 -3.133 0.748 1.00 83.06 80 GLU A CA 1
ATOM 648 C C . GLU A 1 80 ? -24.306 -1.617 0.949 1.00 83.06 80 GLU A C 1
ATOM 650 O O . GLU A 1 80 ? -23.490 -0.820 0.497 1.00 83.06 80 GLU A O 1
ATOM 655 N N . LYS A 1 81 ? -25.293 -1.225 1.767 1.00 79.12 81 LYS A N 1
ATOM 656 C CA 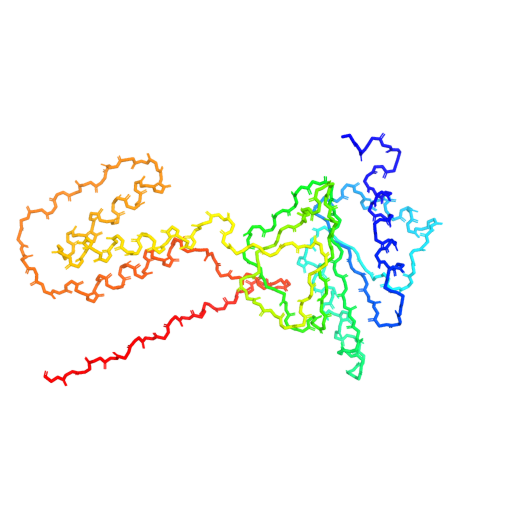. LYS A 1 81 ? -25.595 0.173 2.123 1.00 79.12 81 LYS A CA 1
ATOM 657 C C . LYS A 1 81 ? -24.448 0.950 2.787 1.00 79.12 81 LYS A C 1
ATOM 659 O O . LYS A 1 81 ? -24.488 2.172 2.820 1.00 79.12 81 LYS A O 1
ATOM 664 N N . HIS A 1 82 ? -23.469 0.259 3.367 1.00 80.12 82 HIS A N 1
ATOM 665 C CA . HIS A 1 82 ? -22.319 0.859 4.045 1.00 80.12 82 HIS A CA 1
ATOM 666 C C . HIS A 1 82 ? -21.001 0.609 3.306 1.00 80.12 82 HIS A C 1
ATOM 668 O O . HIS A 1 82 ? -19.985 1.175 3.704 1.00 80.12 82 HIS A O 1
ATOM 674 N N . ARG A 1 83 ? -20.988 -0.221 2.253 1.00 81.12 83 ARG A N 1
ATOM 675 C CA . ARG A 1 83 ? -19.751 -0.661 1.593 1.00 81.12 83 ARG A CA 1
ATOM 676 C C . ARG A 1 83 ? -18.945 0.517 1.040 1.00 81.12 83 ARG A C 1
ATOM 678 O O . ARG A 1 83 ? -17.739 0.567 1.277 1.00 81.12 83 ARG A O 1
ATOM 685 N N . SER A 1 84 ? -19.623 1.480 0.413 1.00 78.44 84 SER A N 1
ATOM 686 C CA . SER A 1 84 ? -19.047 2.723 -0.125 1.00 78.44 84 SER A CA 1
ATOM 687 C C . SER A 1 84 ? -18.831 3.822 0.923 1.00 78.44 84 SER A C 1
ATOM 689 O O . SER A 1 84 ? -18.032 4.728 0.712 1.00 78.44 84 SER A O 1
ATOM 691 N N . GLY A 1 85 ? -19.519 3.753 2.068 1.00 82.50 85 GLY A N 1
ATOM 692 C CA . GLY A 1 85 ? -19.415 4.752 3.139 1.00 82.50 85 GLY A CA 1
ATOM 693 C C . GLY A 1 85 ? -18.241 4.531 4.097 1.00 82.50 85 GLY A C 1
ATOM 694 O O . GLY A 1 85 ? -17.888 5.433 4.855 1.00 82.50 85 GLY A O 1
ATOM 695 N N . VAL A 1 86 ? -17.639 3.338 4.088 1.00 88.19 86 VAL A N 1
ATOM 696 C CA . VAL A 1 86 ? -16.468 3.018 4.913 1.00 88.19 86 VAL A CA 1
ATOM 697 C C . VAL A 1 86 ? -15.193 3.275 4.110 1.00 88.19 86 VAL A C 1
ATOM 699 O O . VAL A 1 86 ? -15.016 2.753 3.019 1.00 88.19 86 VAL A O 1
ATOM 702 N N . VAL A 1 87 ? -14.261 4.039 4.659 1.00 90.12 87 VAL A N 1
ATOM 703 C CA . VAL A 1 87 ? -12.952 4.315 4.064 1.00 90.12 87 VAL A CA 1
ATOM 704 C C . VAL A 1 87 ? -11.911 3.420 4.713 1.00 90.12 87 VAL A C 1
ATOM 706 O O . VAL A 1 87 ? -11.767 3.414 5.940 1.00 90.12 87 VAL A O 1
ATOM 709 N N . PHE A 1 88 ? -11.174 2.680 3.892 1.00 92.94 88 PHE A N 1
ATOM 710 C CA . PHE A 1 88 ? -10.047 1.886 4.367 1.00 92.94 88 PHE A CA 1
ATOM 711 C C . PHE A 1 88 ? -8.781 2.730 4.325 1.00 92.94 88 PHE A C 1
ATOM 713 O O . PHE A 1 88 ? -8.532 3.439 3.355 1.00 92.94 88 PHE A O 1
ATOM 720 N N . HIS A 1 89 ? -7.980 2.654 5.377 1.00 92.19 89 HIS A N 1
ATOM 721 C CA . HIS A 1 89 ? -6.682 3.306 5.476 1.00 92.19 89 HIS A CA 1
ATOM 722 C C . HIS A 1 89 ? -5.616 2.226 5.553 1.00 92.19 89 HIS A C 1
ATOM 724 O O . HIS A 1 89 ? -5.581 1.472 6.523 1.00 92.19 89 HIS A O 1
ATOM 730 N N . LEU A 1 90 ? -4.749 2.162 4.550 1.00 93.25 90 LEU A N 1
ATOM 731 C CA . LEU A 1 90 ? -3.545 1.348 4.580 1.00 93.25 90 LEU A CA 1
ATOM 732 C C . LEU A 1 90 ? -2.391 2.218 5.079 1.00 93.25 90 LEU A C 1
ATOM 734 O O . LEU A 1 90 ? -1.904 3.101 4.371 1.00 93.25 90 LEU A O 1
ATOM 738 N N . VAL A 1 91 ? -1.986 1.987 6.322 1.00 91.25 91 VAL A N 1
ATOM 739 C CA . VAL A 1 91 ? -0.899 2.696 6.990 1.00 91.25 91 VAL A CA 1
ATOM 740 C C . VAL A 1 91 ? 0.406 1.966 6.706 1.00 91.25 91 VAL A C 1
ATOM 742 O O . VAL A 1 91 ? 0.577 0.814 7.095 1.00 91.25 91 VAL A O 1
ATOM 745 N N . ILE A 1 92 ? 1.328 2.666 6.052 1.00 90.31 92 ILE A N 1
ATOM 746 C CA . ILE A 1 92 ? 2.677 2.213 5.722 1.00 90.31 92 ILE A CA 1
ATOM 747 C C . ILE A 1 92 ? 3.656 3.075 6.520 1.00 90.31 92 ILE A C 1
ATOM 749 O O . ILE A 1 92 ? 4.113 4.121 6.047 1.00 90.31 92 ILE A O 1
ATOM 753 N N . PRO A 1 93 ? 3.942 2.718 7.778 1.00 86.19 93 PRO A N 1
ATOM 754 C CA . PRO A 1 93 ? 4.963 3.408 8.539 1.00 86.19 93 PRO A CA 1
ATOM 755 C C . PRO A 1 93 ? 6.334 3.163 7.914 1.00 86.19 93 PRO A C 1
ATOM 757 O O . PRO A 1 93 ? 6.609 2.113 7.350 1.00 86.19 93 PRO A O 1
ATOM 760 N N . ALA A 1 94 ? 7.199 4.163 8.002 1.00 79.69 94 ALA A N 1
ATOM 761 C CA . ALA A 1 94 ? 8.515 4.132 7.393 1.00 79.69 94 ALA A CA 1
ATOM 762 C C . ALA A 1 94 ? 9.440 5.113 8.121 1.00 79.69 94 ALA A C 1
ATOM 764 O O . ALA A 1 94 ? 9.099 6.283 8.315 1.00 79.69 94 ALA A O 1
ATOM 765 N N . TRP A 1 95 ? 10.626 4.649 8.509 1.00 73.88 95 TRP A N 1
ATOM 766 C CA . TRP A 1 95 ? 11.706 5.501 9.047 1.00 73.88 95 TRP A CA 1
ATOM 767 C C . TRP A 1 95 ? 12.892 5.611 8.087 1.00 73.88 95 TRP A C 1
ATOM 769 O O . TRP A 1 95 ? 13.810 6.397 8.307 1.00 73.88 95 TRP A O 1
ATOM 779 N N . TYR A 1 96 ? 12.851 4.821 7.021 1.00 75.31 96 TYR A N 1
ATOM 780 C CA . TYR A 1 96 ? 13.728 4.860 5.864 1.00 75.31 96 TYR A CA 1
ATOM 781 C C . TYR A 1 96 ? 12.861 4.928 4.602 1.00 75.31 96 TYR A C 1
ATOM 783 O O . TYR A 1 96 ? 11.633 4.879 4.679 1.00 75.31 96 TYR A O 1
ATOM 791 N N . LYS A 1 97 ? 13.492 5.090 3.440 1.00 81.56 97 LYS A N 1
ATOM 792 C CA . LYS A 1 97 ? 12.780 5.131 2.162 1.00 81.56 97 LYS A CA 1
ATOM 793 C C . LYS A 1 97 ? 12.270 3.726 1.812 1.00 81.56 97 LYS A C 1
ATOM 795 O O . LYS A 1 97 ? 13.088 2.849 1.552 1.00 81.56 97 LYS A O 1
ATOM 800 N N . ILE A 1 98 ? 10.953 3.529 1.787 1.00 83.31 98 ILE A N 1
ATOM 801 C CA . ILE A 1 98 ? 10.318 2.307 1.274 1.00 83.31 98 ILE A CA 1
ATOM 802 C C . ILE A 1 98 ? 9.887 2.585 -0.163 1.00 83.31 98 ILE A C 1
ATOM 804 O O . ILE A 1 98 ? 9.128 3.521 -0.412 1.00 83.31 98 ILE A O 1
ATOM 808 N N . GLU A 1 99 ? 10.383 1.791 -1.106 1.00 82.94 99 GLU A N 1
ATOM 809 C CA . GLU A 1 99 ? 10.093 1.951 -2.529 1.00 82.94 99 GLU A CA 1
ATOM 810 C C . GLU A 1 99 ? 9.485 0.668 -3.092 1.00 82.94 99 GLU A C 1
ATOM 812 O O . GLU A 1 99 ? 10.154 -0.354 -3.234 1.00 82.94 99 GLU A O 1
ATOM 817 N N . LEU A 1 100 ? 8.196 0.735 -3.417 1.00 83.50 100 LEU A N 1
ATOM 818 C CA . LEU A 1 100 ? 7.494 -0.294 -4.171 1.00 83.50 100 LEU A CA 1
ATOM 819 C C . LEU A 1 100 ? 7.684 0.007 -5.660 1.00 83.50 100 LEU A C 1
ATOM 821 O O . LEU A 1 100 ? 6.823 0.610 -6.298 1.00 83.50 100 LEU A O 1
ATOM 825 N N . ALA A 1 101 ? 8.859 -0.360 -6.180 1.00 74.44 101 ALA A N 1
ATOM 826 C CA . ALA A 1 101 ? 9.267 -0.053 -7.552 1.00 74.44 101 ALA A CA 1
ATOM 827 C C . ALA A 1 101 ? 8.453 -0.814 -8.612 1.00 74.44 101 ALA A C 1
ATOM 829 O O . ALA A 1 101 ? 8.291 -0.328 -9.731 1.00 74.44 101 ALA A O 1
ATOM 830 N N . MET A 1 102 ? 7.943 -2.002 -8.268 1.00 76.12 102 MET A N 1
ATOM 831 C CA . MET A 1 102 ? 7.100 -2.778 -9.176 1.00 76.12 102 MET A CA 1
ATOM 832 C C . MET A 1 102 ? 5.793 -2.028 -9.455 1.00 76.12 102 MET A C 1
ATOM 834 O O . MET A 1 102 ? 5.209 -1.497 -8.510 1.00 76.12 102 MET A O 1
ATOM 838 N N . PRO A 1 103 ? 5.300 -2.008 -10.704 1.00 78.38 103 PRO A N 1
ATOM 839 C CA . PRO A 1 103 ? 4.004 -1.425 -11.009 1.00 78.38 103 PRO A CA 1
ATOM 840 C C . PRO A 1 103 ? 2.895 -2.235 -10.323 1.00 78.38 103 PRO A C 1
ATOM 842 O O . PRO A 1 103 ? 2.739 -3.433 -10.569 1.00 78.38 103 PRO A O 1
ATOM 845 N N . LEU A 1 104 ? 2.128 -1.590 -9.447 1.00 84.06 104 LEU A N 1
ATOM 846 C CA . LEU A 1 104 ? 1.053 -2.212 -8.673 1.00 84.06 104 LEU A CA 1
ATOM 847 C C . LEU A 1 104 ? -0.301 -1.595 -9.024 1.00 84.06 104 LEU A C 1
ATOM 849 O O . LEU A 1 104 ? -0.404 -0.477 -9.532 1.00 84.06 104 LEU A O 1
ATOM 853 N N . HIS A 1 105 ? -1.360 -2.339 -8.736 1.00 85.25 105 HIS A N 1
ATOM 854 C CA . HIS A 1 105 ? -2.730 -1.866 -8.832 1.00 85.25 105 HIS A CA 1
ATOM 855 C C . HIS A 1 105 ? -3.555 -2.413 -7.671 1.00 85.25 105 HIS A C 1
ATOM 857 O O . HIS A 1 105 ? -3.535 -3.616 -7.400 1.00 85.25 105 HIS A O 1
ATOM 863 N N . PHE A 1 106 ? -4.279 -1.537 -6.975 1.00 86.56 106 PHE A N 1
ATOM 864 C CA . PHE A 1 106 ? -5.215 -1.969 -5.944 1.00 86.56 106 PHE A CA 1
ATOM 865 C C . PHE A 1 106 ? -6.518 -2.434 -6.602 1.00 86.56 106 PHE A C 1
ATOM 867 O O . PHE A 1 106 ? -6.985 -1.775 -7.523 1.00 86.56 106 PHE A O 1
ATOM 874 N N . PRO A 1 107 ? -7.132 -3.535 -6.148 1.00 86.12 107 PRO A N 1
ATOM 875 C CA . PRO A 1 107 ? -8.459 -3.937 -6.608 1.00 86.12 107 PRO A CA 1
ATOM 876 C C . PRO A 1 107 ? -9.501 -2.822 -6.430 1.00 86.12 107 PRO A C 1
ATOM 878 O O . PRO A 1 107 ? -9.622 -2.267 -5.337 1.00 86.12 107 PRO A O 1
ATOM 881 N N . ASP A 1 108 ? -10.293 -2.536 -7.469 1.00 84.75 108 ASP A N 1
ATOM 882 C CA . ASP A 1 108 ? -11.332 -1.489 -7.433 1.00 84.75 108 ASP A CA 1
ATOM 883 C C . ASP A 1 108 ? -12.383 -1.741 -6.340 1.00 84.75 108 ASP A C 1
ATOM 885 O O . ASP A 1 108 ? -12.920 -0.812 -5.741 1.00 84.75 108 ASP A O 1
ATOM 889 N N . GLU A 1 109 ? -12.624 -3.009 -6.002 1.00 84.81 109 GLU A N 1
ATOM 890 C CA . GLU A 1 109 ? -13.530 -3.408 -4.921 1.00 84.81 109 GLU A CA 1
ATOM 891 C C . GLU A 1 109 ? -13.102 -2.895 -3.536 1.00 84.81 109 GLU A C 1
ATOM 893 O O . GLU A 1 109 ? -13.925 -2.845 -2.628 1.00 84.81 109 GLU A O 1
ATOM 898 N N . LEU A 1 110 ? -11.839 -2.500 -3.346 1.00 85.94 110 LEU A N 1
ATOM 899 C CA . LEU A 1 110 ? -11.355 -1.962 -2.072 1.00 85.94 110 LEU A CA 1
ATOM 900 C C . LEU A 1 110 ? -11.702 -0.496 -1.855 1.00 85.94 110 LEU A C 1
ATOM 902 O O . LEU A 1 110 ? -11.578 -0.015 -0.722 1.00 85.94 110 LEU A O 1
ATOM 906 N N . MET A 1 111 ? -12.129 0.200 -2.903 1.00 86.31 111 MET A N 1
ATOM 907 C CA . MET A 1 111 ? -12.428 1.620 -2.833 1.00 86.31 111 MET A CA 1
ATOM 908 C C . MET A 1 111 ? -13.644 1.895 -1.928 1.00 86.31 111 MET A C 1
ATOM 910 O O . MET A 1 111 ? -14.560 1.071 -1.845 1.00 86.31 111 MET A O 1
ATOM 914 N N . PRO A 1 112 ? -13.669 3.033 -1.207 1.00 89.69 112 PRO A N 1
ATOM 915 C CA . PRO A 1 112 ? -12.623 4.061 -1.128 1.00 89.69 112 PRO A CA 1
ATOM 916 C C . PRO A 1 112 ? -11.433 3.652 -0.235 1.00 89.69 112 PRO A C 1
ATOM 918 O O . PRO A 1 112 ? -11.619 3.152 0.885 1.00 89.69 112 PRO A O 1
ATOM 921 N N . LEU A 1 113 ? -10.208 3.906 -0.720 1.00 89.25 113 LEU A N 1
ATOM 922 C CA . LEU A 1 113 ? -8.940 3.515 -0.086 1.00 89.25 113 LEU A CA 1
ATOM 923 C C . LEU A 1 113 ? -8.012 4.725 0.105 1.00 89.25 113 LEU A C 1
ATOM 925 O O . LEU A 1 113 ? -7.871 5.582 -0.765 1.00 89.25 113 LEU A O 1
ATOM 929 N N . ARG A 1 114 ? -7.332 4.786 1.250 1.00 89.94 114 ARG A N 1
ATOM 930 C CA . ARG A 1 114 ? -6.314 5.796 1.551 1.00 89.94 114 ARG A CA 1
ATOM 931 C C . ARG A 1 114 ? -4.981 5.148 1.863 1.00 89.94 114 ARG A C 1
ATOM 933 O O . ARG A 1 114 ? -4.897 4.329 2.773 1.00 89.94 114 ARG A O 1
ATOM 940 N N . LEU A 1 115 ? -3.939 5.554 1.148 1.00 89.50 115 LEU A N 1
ATOM 941 C CA . LEU A 1 115 ? -2.564 5.158 1.433 1.00 89.50 115 LEU A CA 1
ATOM 942 C C . LEU A 1 115 ? -1.922 6.213 2.315 1.00 89.50 115 LEU A C 1
ATOM 944 O O . LEU A 1 115 ? -1.827 7.381 1.938 1.00 89.50 115 LEU A O 1
ATOM 948 N N . VAL A 1 116 ? -1.493 5.796 3.496 1.00 88.56 116 VAL A N 1
ATOM 949 C CA . VAL A 1 116 ? -1.049 6.698 4.548 1.00 88.56 116 VAL A CA 1
ATOM 950 C C . VAL A 1 116 ? 0.397 6.380 4.894 1.00 88.56 116 VAL A C 1
ATOM 952 O O . VAL A 1 116 ? 0.705 5.268 5.306 1.00 88.56 116 VAL A O 1
ATOM 955 N N . GLY A 1 117 ? 1.287 7.357 4.749 1.00 86.06 117 GLY A N 1
ATOM 956 C CA . GLY A 1 117 ? 2.715 7.198 5.009 1.00 86.06 117 GLY A CA 1
ATOM 957 C C . GLY A 1 117 ? 3.305 8.402 5.741 1.00 86.06 117 GLY A C 1
ATOM 958 O O . GLY A 1 117 ? 2.787 9.521 5.636 1.00 86.06 117 GLY A O 1
ATOM 959 N N . PRO A 1 118 ? 4.386 8.215 6.515 1.00 82.69 118 PRO A N 1
ATOM 960 C CA . PRO A 1 118 ? 5.043 9.319 7.186 1.00 82.69 118 PRO A CA 1
ATOM 961 C C . PRO A 1 118 ? 5.822 10.181 6.189 1.00 82.69 118 PRO A C 1
ATOM 963 O O . PRO A 1 118 ? 6.428 9.699 5.229 1.00 82.69 118 PRO A O 1
ATOM 966 N N . LYS A 1 119 ? 5.851 11.484 6.469 1.00 78.62 119 LYS A N 1
ATOM 967 C CA . LYS A 1 119 ? 6.726 12.442 5.787 1.00 78.62 119 LYS A CA 1
ATOM 968 C C . LYS A 1 119 ? 8.016 12.583 6.593 1.00 78.62 119 LYS A C 1
ATOM 970 O O . LYS A 1 119 ? 7.963 12.779 7.807 1.00 78.62 119 LYS A O 1
ATOM 975 N N . SER A 1 120 ? 9.162 12.479 5.927 1.00 69.12 120 SER A N 1
ATOM 976 C CA . SER A 1 120 ? 10.481 12.661 6.541 1.00 69.12 120 SER A CA 1
ATOM 977 C C . SER A 1 120 ? 10.754 14.138 6.873 1.00 69.12 120 SER A C 1
ATOM 979 O O . SER A 1 120 ? 10.005 15.027 6.458 1.00 69.12 120 SER A O 1
ATOM 981 N N . SER A 1 121 ? 11.851 14.422 7.586 1.00 57.34 121 SER A N 1
ATOM 982 C CA . SER A 1 121 ? 12.242 15.735 8.144 1.00 57.34 121 SER A CA 1
ATOM 983 C C . SER A 1 121 ? 12.516 16.859 7.124 1.00 57.34 121 SER A C 1
ATOM 985 O O . SER A 1 121 ? 12.964 17.936 7.496 1.00 57.34 121 SER A O 1
ATOM 987 N N . GLY A 1 122 ? 12.186 16.655 5.850 1.00 59.97 122 GLY A N 1
ATOM 988 C CA . GLY A 1 122 ? 12.189 17.675 4.796 1.00 59.97 122 GLY A CA 1
ATOM 989 C C . GLY A 1 122 ? 10.885 17.725 3.999 1.00 59.97 122 GLY A C 1
ATOM 990 O O . GLY A 1 122 ? 10.902 18.122 2.839 1.00 59.97 122 GLY A O 1
ATOM 991 N N . GLY A 1 123 ? 9.776 17.221 4.555 1.00 66.81 123 GLY A N 1
ATOM 992 C CA . GLY A 1 123 ? 8.468 17.161 3.888 1.00 66.81 123 GLY A CA 1
ATOM 993 C C . GLY A 1 123 ? 8.364 16.117 2.770 1.00 66.81 123 GLY A C 1
ATOM 994 O O . GLY A 1 123 ? 7.281 15.923 2.218 1.00 66.81 123 GLY A O 1
ATOM 995 N N . LYS A 1 124 ? 9.464 15.422 2.455 1.00 75.62 124 LYS A N 1
ATOM 996 C CA . LYS A 1 124 ? 9.512 14.368 1.440 1.00 75.62 124 LYS A CA 1
ATOM 997 C C . LYS A 1 124 ? 8.787 13.111 1.941 1.00 75.62 124 LYS A C 1
ATOM 999 O O . LYS A 1 124 ? 9.021 12.710 3.085 1.00 75.62 124 LYS A O 1
ATOM 1004 N N . PRO A 1 125 ? 7.928 12.489 1.119 1.00 81.25 125 PRO A N 1
ATOM 1005 C CA . PRO A 1 125 ? 7.275 11.235 1.474 1.00 81.25 125 PRO A CA 1
ATOM 1006 C C . PRO A 1 125 ? 8.318 10.121 1.601 1.00 81.25 125 PRO A C 1
ATOM 1008 O O . PRO A 1 125 ? 9.193 9.985 0.746 1.00 81.25 125 PRO A O 1
ATOM 1011 N N . SER A 1 126 ? 8.242 9.346 2.685 1.00 82.88 126 SER A N 1
ATOM 1012 C CA . SER A 1 126 ? 9.154 8.216 2.919 1.00 82.88 126 SER A CA 1
ATOM 1013 C C . SER A 1 126 ? 8.746 6.963 2.147 1.00 82.88 126 SER A C 1
ATOM 1015 O O . SER A 1 126 ? 9.566 6.070 1.956 1.00 82.88 126 SER A O 1
ATOM 1017 N N . VAL A 1 127 ? 7.490 6.896 1.706 1.00 83.94 127 VAL A N 1
ATOM 1018 C CA . VAL A 1 127 ? 6.940 5.769 0.954 1.00 83.94 127 VAL A CA 1
ATOM 1019 C C . VAL A 1 127 ? 6.708 6.213 -0.481 1.00 83.94 127 VAL A C 1
ATOM 1021 O O . VAL A 1 127 ? 5.996 7.192 -0.725 1.00 83.94 127 VAL A O 1
ATOM 1024 N N . ILE A 1 128 ? 7.321 5.496 -1.414 1.00 84.06 128 ILE A N 1
ATOM 1025 C CA . ILE A 1 128 ? 7.155 5.680 -2.851 1.00 84.06 128 ILE A CA 1
ATOM 1026 C C . ILE A 1 128 ? 6.500 4.426 -3.415 1.00 84.06 128 ILE A C 1
ATOM 1028 O O . ILE A 1 128 ? 6.967 3.315 -3.167 1.00 84.06 128 ILE A O 1
ATOM 1032 N N . VAL A 1 129 ? 5.421 4.612 -4.165 1.00 84.94 129 VAL A N 1
ATOM 1033 C CA . VAL A 1 129 ? 4.696 3.543 -4.851 1.00 84.94 129 VAL A CA 1
ATOM 1034 C C . VAL A 1 129 ? 4.682 3.805 -6.350 1.00 84.94 129 VAL A C 1
ATOM 1036 O O . VAL A 1 129 ? 4.636 4.961 -6.766 1.00 84.94 129 VAL A O 1
ATOM 1039 N N . ASN A 1 130 ? 4.712 2.743 -7.150 1.00 82.44 130 ASN A N 1
ATOM 1040 C CA . ASN A 1 130 ? 4.504 2.811 -8.592 1.00 82.44 130 ASN A CA 1
ATOM 1041 C C . ASN A 1 130 ? 3.078 2.343 -8.913 1.00 82.44 130 ASN A C 1
ATOM 1043 O O . ASN A 1 130 ? 2.805 1.145 -8.982 1.00 82.44 130 ASN A O 1
ATOM 1047 N N . LEU A 1 131 ? 2.150 3.292 -9.056 1.00 82.12 131 LEU A N 1
ATOM 1048 C CA . LEU A 1 131 ? 0.760 3.034 -9.437 1.00 82.12 131 LEU A CA 1
ATOM 1049 C C . LEU A 1 131 ? 0.483 3.694 -10.797 1.00 82.12 131 LEU A C 1
ATOM 1051 O O . LEU A 1 131 ? 0.058 4.854 -10.840 1.00 82.12 131 LEU A O 1
ATOM 1055 N N . PRO A 1 132 ? 0.718 2.980 -11.916 1.00 70.06 132 PRO A N 1
ATOM 1056 C CA . PRO A 1 132 ? 0.596 3.539 -13.265 1.00 70.06 132 PRO A CA 1
ATOM 1057 C C . PRO A 1 132 ? -0.840 3.858 -13.677 1.00 70.06 132 PRO A C 1
ATOM 1059 O O . PRO A 1 132 ? -1.055 4.696 -14.552 1.00 70.06 132 PRO A O 1
ATOM 1062 N N . ARG A 1 133 ? -1.837 3.221 -13.052 1.00 71.56 133 ARG A N 1
ATOM 1063 C CA . ARG A 1 133 ? -3.251 3.525 -13.277 1.00 71.56 133 ARG A CA 1
ATOM 1064 C C . ARG A 1 133 ? -3.787 4.347 -12.109 1.00 71.56 133 ARG A C 1
ATOM 1066 O O . ARG A 1 133 ? -3.847 3.856 -10.985 1.00 71.56 133 ARG A O 1
ATOM 1073 N N . SER A 1 134 ? -4.201 5.578 -12.402 1.00 69.56 134 SER A N 1
ATOM 1074 C CA . SER A 1 134 ? -4.933 6.423 -11.456 1.00 69.56 134 SER A CA 1
ATOM 1075 C C . SER A 1 134 ? -6.301 5.807 -11.156 1.00 69.56 134 SER A C 1
ATOM 1077 O O . SER A 1 134 ? -6.991 5.375 -12.078 1.00 69.56 134 SER A O 1
ATOM 1079 N N . GLN A 1 135 ? -6.689 5.784 -9.882 1.00 78.38 135 GLN A N 1
ATOM 1080 C CA . GLN A 1 135 ? -8.003 5.340 -9.412 1.00 78.38 135 GLN A CA 1
ATOM 1081 C C . GLN A 1 135 ? -8.656 6.509 -8.668 1.00 78.38 135 GLN A C 1
ATOM 1083 O O . GLN A 1 135 ? -8.013 7.113 -7.813 1.00 78.38 135 GLN A O 1
ATOM 1088 N N . GLU A 1 136 ? -9.896 6.858 -9.021 1.00 72.69 136 GLU A N 1
ATOM 1089 C CA . GLU A 1 136 ? -10.543 8.112 -8.586 1.00 72.69 136 GLU A CA 1
ATOM 1090 C C . GLU A 1 136 ? -10.738 8.197 -7.062 1.00 72.69 136 GLU A C 1
ATOM 1092 O O . GLU A 1 136 ? -10.537 9.256 -6.471 1.00 72.69 136 GLU A O 1
ATOM 1097 N N . ASP A 1 137 ? -11.024 7.065 -6.415 1.00 80.81 137 ASP A N 1
ATOM 1098 C CA . ASP A 1 137 ? -11.279 6.974 -4.971 1.00 80.81 137 ASP A CA 1
ATOM 1099 C C . ASP A 1 137 ? -10.042 6.583 -4.136 1.00 80.81 137 ASP A C 1
ATOM 1101 O O . ASP A 1 137 ? -10.157 6.255 -2.947 1.00 80.81 137 ASP A O 1
ATOM 1105 N N . LEU A 1 138 ? -8.849 6.617 -4.744 1.00 84.62 138 LEU A N 1
ATOM 1106 C CA . LEU A 1 138 ? -7.577 6.352 -4.074 1.00 84.62 138 LEU A CA 1
ATOM 1107 C C . LEU A 1 138 ? -6.902 7.662 -3.658 1.00 84.62 138 LEU A C 1
ATOM 1109 O O . LEU A 1 138 ? -6.454 8.445 -4.494 1.00 84.62 138 LEU A O 1
ATOM 1113 N N . VAL A 1 139 ? -6.765 7.885 -2.349 1.00 84.69 139 VAL A N 1
ATOM 1114 C CA . VAL A 1 139 ? -6.145 9.109 -1.812 1.00 84.69 139 VAL A CA 1
ATOM 1115 C C . VAL A 1 139 ? -4.790 8.810 -1.175 1.00 84.69 139 VAL A C 1
ATOM 1117 O O . VAL A 1 139 ? -4.665 7.911 -0.345 1.00 84.69 139 VAL A O 1
ATOM 1120 N N . PHE A 1 140 ? -3.781 9.619 -1.501 1.00 83.06 140 PHE A N 1
ATOM 1121 C CA . PHE A 1 140 ? -2.443 9.542 -0.910 1.00 83.06 140 PHE A CA 1
ATOM 1122 C C . PHE A 1 140 ? -2.273 10.584 0.208 1.00 83.06 140 PHE A C 1
ATOM 1124 O O . PHE A 1 140 ? -2.359 11.787 -0.040 1.00 83.06 140 PHE A O 1
ATOM 1131 N N . ASP A 1 141 ? -1.974 10.149 1.435 1.00 80.75 141 ASP A N 1
ATOM 1132 C CA . ASP A 1 141 ? -1.590 11.018 2.560 1.00 80.75 141 ASP A CA 1
ATOM 1133 C C . ASP A 1 141 ? -0.145 10.714 2.978 1.00 80.75 141 ASP A C 1
ATOM 1135 O O . ASP A 1 141 ? 0.126 9.797 3.750 1.00 80.75 141 ASP A O 1
ATOM 1139 N N . GLY A 1 142 ? 0.809 11.480 2.439 1.00 74.12 142 GLY A N 1
ATOM 1140 C CA . GLY A 1 142 ? 2.235 11.318 2.759 1.00 74.12 142 GLY A CA 1
ATOM 1141 C C . GLY A 1 142 ? 2.941 10.170 2.033 1.00 74.12 142 GLY A C 1
ATOM 1142 O O . GLY A 1 142 ? 4.067 9.829 2.390 1.00 74.12 142 GLY A O 1
ATOM 1143 N N . VAL A 1 143 ? 2.313 9.635 0.984 1.00 80.06 143 VAL A N 1
ATOM 1144 C CA . VAL A 1 143 ? 2.879 8.664 0.037 1.00 80.06 143 VAL A CA 1
ATOM 1145 C C . VAL A 1 143 ? 3.078 9.353 -1.317 1.00 80.06 143 VAL A C 1
ATOM 1147 O O . VAL A 1 143 ? 2.215 10.120 -1.741 1.00 80.06 143 VAL A O 1
ATOM 1150 N N . ALA A 1 144 ? 4.206 9.113 -1.988 1.00 78.81 144 ALA A N 1
ATOM 1151 C CA . ALA A 1 144 ? 4.422 9.560 -3.367 1.00 78.81 144 ALA A CA 1
ATOM 1152 C C . ALA A 1 144 ? 4.074 8.451 -4.357 1.00 78.81 144 ALA A C 1
ATOM 1154 O O . ALA A 1 144 ? 4.503 7.316 -4.175 1.00 78.81 144 ALA A O 1
ATOM 1155 N N . ASN A 1 145 ? 3.376 8.808 -5.434 1.00 79.94 145 ASN A N 1
ATOM 1156 C CA . ASN A 1 145 ? 3.265 7.967 -6.620 1.00 79.94 145 ASN A CA 1
ATOM 1157 C C . ASN A 1 145 ? 4.337 8.399 -7.633 1.00 79.94 145 ASN A C 1
ATOM 1159 O O . ASN A 1 145 ? 4.293 9.533 -8.112 1.00 79.94 145 ASN A O 1
ATOM 1163 N N . VAL A 1 146 ? 5.309 7.533 -7.920 1.00 76.69 146 VAL A N 1
ATOM 1164 C CA . VAL A 1 146 ? 6.342 7.766 -8.940 1.00 76.69 146 VAL A CA 1
ATOM 1165 C C . VAL A 1 146 ? 6.162 6.727 -10.034 1.00 76.69 146 VAL A C 1
ATOM 1167 O O . VAL A 1 146 ? 6.318 5.532 -9.797 1.00 76.69 146 VAL A O 1
ATOM 1170 N N . LEU A 1 147 ? 5.827 7.210 -11.227 1.00 71.31 147 LEU A N 1
ATOM 1171 C CA . LEU A 1 147 ? 5.691 6.391 -12.425 1.00 71.31 147 LEU A CA 1
ATOM 1172 C C . LEU A 1 147 ? 7.074 6.109 -13.016 1.00 71.31 147 LEU A C 1
ATOM 1174 O O . LEU A 1 147 ? 7.887 7.028 -13.100 1.00 71.31 147 LEU A O 1
ATOM 1178 N N . ASP A 1 148 ? 7.312 4.871 -13.454 1.00 62.78 148 ASP A N 1
ATOM 1179 C CA . ASP A 1 148 ? 8.566 4.440 -14.096 1.00 62.78 148 ASP A CA 1
ATOM 1180 C C . ASP A 1 148 ? 9.831 4.784 -13.271 1.00 62.78 148 ASP A C 1
ATOM 1182 O O . ASP A 1 148 ? 10.742 5.446 -13.779 1.00 62.78 148 ASP A O 1
ATOM 1186 N N . PRO A 1 149 ? 9.927 4.368 -11.988 1.00 61.06 149 PRO A N 1
ATOM 1187 C CA . PRO A 1 149 ? 11.024 4.760 -11.096 1.00 61.06 149 PRO A CA 1
ATOM 1188 C C . PRO A 1 149 ? 12.411 4.350 -11.618 1.00 61.06 149 PRO A C 1
ATOM 1190 O O . PRO A 1 149 ? 13.410 4.999 -11.312 1.00 61.06 149 PRO A O 1
ATOM 1193 N N . ASN A 1 150 ? 12.477 3.306 -12.448 1.00 63.44 150 ASN A N 1
ATOM 1194 C CA . ASN A 1 150 ? 13.715 2.799 -13.045 1.00 63.44 150 ASN A CA 1
ATOM 1195 C C . ASN A 1 150 ? 13.961 3.300 -14.487 1.00 63.44 150 ASN A C 1
ATOM 1197 O O . ASN A 1 150 ? 14.992 2.977 -15.103 1.00 63.44 150 ASN A O 1
ATOM 1201 N N . GLY A 1 151 ? 13.031 4.091 -15.032 1.00 61.66 151 GLY A N 1
ATOM 1202 C CA . GLY A 1 151 ? 13.117 4.668 -16.372 1.00 61.66 151 GLY A CA 1
ATOM 1203 C C . GLY A 1 151 ? 13.031 3.637 -17.502 1.00 61.66 151 GLY A C 1
ATOM 1204 O O . GLY A 1 151 ? 13.552 3.891 -18.589 1.00 61.66 151 GLY A O 1
ATOM 1205 N N . TYR A 1 152 ? 12.477 2.449 -17.258 1.00 65.88 152 TYR A N 1
ATOM 1206 C CA . TYR A 1 152 ? 12.378 1.379 -18.253 1.00 65.88 152 TYR A CA 1
ATOM 1207 C C . TYR A 1 152 ? 11.449 1.765 -19.401 1.00 65.88 152 TYR A C 1
ATOM 1209 O O . TYR A 1 152 ? 11.795 1.553 -20.561 1.00 65.88 152 TYR A O 1
ATOM 1217 N N . THR A 1 153 ? 10.320 2.416 -19.113 1.00 63.84 153 THR A N 1
ATOM 1218 C CA . THR A 1 153 ? 9.426 2.916 -20.167 1.00 63.84 153 THR A CA 1
ATOM 1219 C C . THR A 1 153 ? 10.125 3.978 -21.009 1.00 63.84 153 THR A C 1
ATOM 1221 O O . THR A 1 153 ? 10.077 3.928 -22.236 1.00 63.84 153 THR A O 1
ATOM 1224 N N . THR A 1 154 ? 10.862 4.885 -20.368 1.00 68.88 154 THR A N 1
ATOM 1225 C CA . THR A 1 154 ? 11.659 5.904 -21.069 1.00 68.88 154 THR A CA 1
ATOM 1226 C C . THR A 1 154 ? 12.737 5.278 -21.963 1.00 68.88 154 THR A C 1
ATOM 1228 O O . THR A 1 154 ? 12.890 5.654 -23.126 1.00 68.88 154 THR A O 1
ATOM 1231 N N . LYS A 1 155 ? 13.467 4.278 -21.454 1.00 66.75 155 LYS A N 1
ATOM 1232 C CA . LYS A 1 155 ? 14.481 3.535 -22.221 1.00 66.75 155 LYS A CA 1
ATOM 1233 C C . LYS A 1 155 ? 13.862 2.767 -23.392 1.00 66.75 155 LYS A C 1
ATOM 1235 O O . LYS A 1 155 ? 14.455 2.741 -24.469 1.00 66.75 155 LYS A O 1
ATOM 1240 N N . ALA A 1 156 ? 12.678 2.185 -23.206 1.00 62.72 156 ALA A N 1
ATOM 1241 C CA . ALA A 1 156 ? 11.948 1.470 -24.248 1.00 62.72 156 ALA A CA 1
ATOM 1242 C C . ALA A 1 156 ? 11.541 2.389 -25.408 1.00 62.72 156 ALA A C 1
ATOM 1244 O O . ALA A 1 156 ? 11.706 2.010 -26.565 1.00 62.72 156 ALA A O 1
ATOM 1245 N N . GLU A 1 157 ? 11.071 3.606 -25.121 1.00 67.06 157 GLU A N 1
ATOM 1246 C CA . GLU A 1 157 ? 10.716 4.590 -26.155 1.00 67.06 157 GLU A CA 1
ATOM 1247 C C . GLU A 1 157 ? 11.949 5.087 -26.927 1.00 67.06 157 GLU A C 1
ATOM 1249 O O . GLU A 1 157 ? 11.912 5.205 -28.153 1.00 67.06 157 GLU A O 1
ATOM 1254 N N . ILE A 1 158 ? 13.078 5.306 -26.243 1.00 66.56 158 ILE A N 1
ATOM 1255 C CA . ILE A 1 158 ? 14.348 5.662 -26.899 1.00 66.56 158 ILE A CA 1
ATOM 1256 C C . ILE A 1 158 ? 14.819 4.522 -27.814 1.00 66.56 158 ILE A C 1
ATOM 1258 O O . ILE A 1 158 ? 15.184 4.762 -28.967 1.00 66.56 158 ILE A O 1
ATOM 1262 N N . ALA A 1 159 ? 14.779 3.277 -27.331 1.00 63.44 159 ALA A N 1
ATOM 1263 C CA . ALA A 1 159 ? 15.147 2.101 -28.115 1.00 63.44 159 ALA A CA 1
ATOM 1264 C C . ALA A 1 159 ? 14.207 1.885 -29.314 1.00 63.44 159 ALA A C 1
ATOM 1266 O O . ALA A 1 159 ? 14.672 1.565 -30.411 1.00 63.44 159 ALA A O 1
ATOM 1267 N N . TYR A 1 160 ? 12.901 2.108 -29.136 1.00 65.50 160 TYR A N 1
ATOM 1268 C CA . TYR A 1 160 ? 11.912 2.095 -30.213 1.00 65.50 160 TYR A CA 1
ATOM 1269 C C . TYR A 1 160 ? 12.250 3.137 -31.282 1.00 65.50 160 TYR A C 1
ATOM 1271 O O . TYR A 1 160 ? 12.386 2.786 -32.454 1.00 65.50 160 TYR A O 1
ATOM 1279 N N . GLY A 1 161 ? 12.459 4.394 -30.880 1.00 60.47 161 GLY A N 1
ATOM 1280 C CA . GLY A 1 161 ? 12.808 5.483 -31.791 1.00 60.47 161 GLY A CA 1
ATOM 1281 C C . GLY A 1 161 ? 14.087 5.196 -32.577 1.00 60.47 161 GLY A C 1
ATOM 1282 O O . GLY A 1 161 ? 14.106 5.352 -33.797 1.00 60.47 161 GLY A O 1
ATOM 1283 N N . ALA A 1 162 ? 15.126 4.689 -31.907 1.00 61.66 162 ALA A N 1
ATOM 1284 C CA . ALA A 1 162 ? 16.365 4.268 -32.557 1.00 61.66 162 ALA A CA 1
ATOM 1285 C C . ALA A 1 162 ? 16.135 3.117 -33.553 1.00 61.66 162 ALA A C 1
ATOM 1287 O O . ALA A 1 162 ? 16.642 3.160 -34.673 1.00 61.66 162 ALA A O 1
ATOM 1288 N N . THR A 1 163 ? 15.328 2.117 -33.188 1.00 59.56 163 THR A N 1
ATOM 1289 C CA . THR A 1 163 ? 15.011 0.972 -34.059 1.00 59.56 163 THR A CA 1
ATOM 1290 C C . THR A 1 163 ? 14.216 1.398 -35.296 1.00 59.56 163 THR A C 1
ATOM 1292 O O . THR A 1 163 ? 14.500 0.928 -36.397 1.00 59.56 163 THR A O 1
ATOM 1295 N N . VAL A 1 164 ? 13.257 2.318 -35.145 1.00 62.19 164 VAL A N 1
ATOM 1296 C CA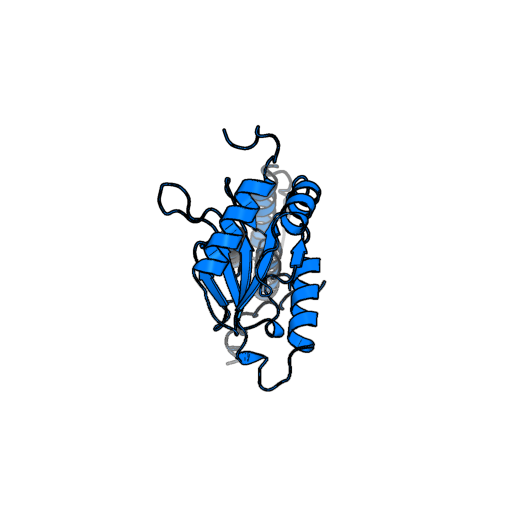 . VAL A 1 164 ? 12.475 2.875 -36.260 1.00 62.19 164 VAL A CA 1
ATOM 1297 C C . VAL A 1 164 ? 13.344 3.737 -37.174 1.00 62.19 164 VAL A C 1
ATOM 1299 O O . VAL A 1 164 ? 13.265 3.586 -38.388 1.00 62.19 164 VAL A O 1
ATOM 1302 N N . LEU A 1 165 ? 14.207 4.598 -36.625 1.00 60.22 165 LEU A N 1
ATOM 1303 C CA . LEU A 1 165 ? 15.119 5.435 -37.417 1.00 60.22 165 LEU A CA 1
ATOM 1304 C C . LEU A 1 165 ? 16.115 4.598 -38.225 1.00 60.22 165 LEU A C 1
ATOM 1306 O O . LEU A 1 165 ? 16.271 4.798 -39.430 1.00 60.22 165 LEU A O 1
ATOM 1310 N N . VAL A 1 166 ? 16.775 3.641 -37.572 1.00 57.75 166 VAL A N 1
ATOM 1311 C CA . VAL A 1 166 ? 17.813 2.818 -38.204 1.00 57.75 166 VAL A CA 1
ATOM 1312 C C . VAL A 1 166 ? 17.186 1.809 -39.174 1.00 57.75 166 VAL A C 1
ATOM 1314 O O . VAL A 1 166 ? 17.661 1.650 -40.299 1.00 57.75 166 VAL A O 1
ATOM 1317 N N . GLY A 1 167 ? 16.079 1.167 -38.794 1.00 53.81 167 GLY A N 1
ATOM 1318 C CA . GLY A 1 167 ? 15.380 0.205 -39.646 1.00 53.81 167 GLY A CA 1
ATOM 1319 C C . GLY A 1 167 ? 14.552 0.829 -40.774 1.00 53.81 167 GLY A C 1
ATOM 1320 O O . GLY A 1 167 ? 14.442 0.233 -41.842 1.00 53.81 167 GLY A O 1
ATOM 1321 N N . GLY A 1 168 ? 14.022 2.041 -40.589 1.00 52.91 168 GLY A N 1
ATOM 1322 C CA . GLY A 1 168 ? 13.306 2.788 -41.628 1.00 52.91 168 GLY A CA 1
ATOM 1323 C C . GLY A 1 168 ? 14.221 3.280 -42.752 1.00 52.91 168 GLY A C 1
ATOM 1324 O O . GLY A 1 168 ? 13.798 3.327 -43.903 1.00 52.91 168 GLY A O 1
ATOM 1325 N N . GLY A 1 169 ? 15.489 3.583 -42.445 1.00 52.16 169 GLY A N 1
ATOM 1326 C CA . GLY A 1 169 ? 16.479 3.992 -43.447 1.00 52.16 169 GLY A CA 1
ATOM 1327 C C . GLY A 1 169 ? 17.187 2.833 -44.164 1.00 52.16 169 GLY A C 1
ATOM 1328 O O . GLY A 1 169 ? 17.532 2.970 -45.333 1.00 52.16 169 GLY A O 1
ATOM 1329 N N . TRP A 1 170 ? 17.412 1.699 -43.483 1.00 49.94 170 TRP A N 1
ATOM 1330 C CA . TRP A 1 170 ? 18.282 0.605 -43.968 1.00 49.94 170 TRP A CA 1
ATOM 1331 C C . TRP A 1 170 ? 17.586 -0.767 -44.075 1.00 49.94 170 TRP A C 1
ATOM 1333 O O . TRP A 1 170 ? 18.223 -1.773 -44.403 1.00 49.94 170 TRP A O 1
ATOM 1343 N N . GLY A 1 171 ? 16.278 -0.842 -43.810 1.00 57.44 171 GLY A N 1
ATOM 1344 C CA . GLY A 1 171 ? 15.500 -2.082 -43.853 1.00 57.44 171 GLY A CA 1
ATOM 1345 C C . GLY A 1 171 ? 15.917 -3.095 -42.778 1.00 57.44 171 GLY A C 1
ATOM 1346 O O . GLY A 1 171 ? 16.328 -2.731 -41.678 1.00 57.44 171 GLY A O 1
ATOM 1347 N N . VAL A 1 172 ? 15.834 -4.392 -43.103 1.00 52.88 172 VAL A N 1
ATOM 1348 C CA . VAL A 1 172 ? 16.153 -5.515 -42.190 1.00 52.88 172 VAL A CA 1
ATOM 1349 C C . VAL A 1 172 ? 17.576 -5.424 -41.619 1.00 52.88 172 VAL A C 1
ATOM 1351 O O . VAL A 1 172 ? 17.797 -5.749 -40.454 1.00 52.88 172 VAL A O 1
ATOM 1354 N N . ASN A 1 173 ? 18.527 -4.898 -42.397 1.00 56.91 173 ASN A N 1
ATOM 1355 C CA . ASN A 1 173 ? 19.905 -4.689 -41.948 1.00 56.91 173 ASN A CA 1
ATOM 1356 C C . ASN A 1 173 ? 19.992 -3.655 -40.817 1.00 56.91 173 ASN A C 1
ATOM 1358 O O . ASN A 1 173 ? 20.753 -3.831 -39.865 1.00 56.91 173 ASN A O 1
ATOM 1362 N N . GLY A 1 174 ? 19.158 -2.613 -40.880 1.00 57.28 174 GLY A N 1
ATOM 1363 C CA . GLY A 1 174 ? 19.025 -1.639 -39.805 1.00 57.28 174 GLY A CA 1
ATOM 1364 C C . GLY A 1 174 ? 18.397 -2.235 -38.542 1.00 57.28 174 GLY A C 1
ATOM 1365 O O . GLY A 1 174 ? 18.850 -1.942 -37.438 1.00 57.28 174 GLY A O 1
ATOM 1366 N N . ALA A 1 175 ? 17.420 -3.137 -38.691 1.00 55.75 175 ALA A N 1
ATOM 1367 C CA . ALA A 1 175 ? 16.818 -3.877 -37.575 1.00 55.75 175 ALA A CA 1
ATOM 1368 C C . ALA A 1 175 ? 17.848 -4.714 -36.809 1.00 55.75 175 ALA A C 1
ATOM 1370 O O . ALA A 1 175 ? 17.907 -4.652 -35.584 1.00 55.75 175 ALA A O 1
ATOM 1371 N N . CYS A 1 176 ? 18.665 -5.488 -37.531 1.00 56.53 176 CYS A N 1
ATOM 1372 C CA . CYS A 1 176 ? 19.694 -6.336 -36.930 1.00 56.53 176 CYS A CA 1
ATOM 1373 C C . CYS A 1 176 ? 20.763 -5.503 -36.217 1.00 56.53 176 CYS A C 1
ATOM 1375 O O . CYS A 1 176 ? 21.153 -5.840 -35.099 1.00 56.53 176 CYS A O 1
ATOM 1377 N N . MET A 1 177 ? 21.187 -4.387 -36.820 1.00 62.28 177 MET A N 1
ATOM 1378 C CA . MET A 1 177 ? 22.139 -3.469 -36.194 1.00 62.28 177 MET A CA 1
ATOM 1379 C C . MET A 1 177 ? 21.551 -2.806 -34.938 1.00 62.28 177 MET A C 1
ATOM 1381 O O . MET A 1 177 ? 22.224 -2.742 -33.911 1.00 62.28 177 MET A O 1
ATOM 1385 N N . ALA A 1 178 ? 20.288 -2.370 -34.980 1.00 60.78 178 ALA A N 1
ATOM 1386 C CA . ALA A 1 178 ? 19.605 -1.766 -33.836 1.00 60.78 178 ALA A CA 1
ATOM 1387 C C . ALA A 1 178 ? 19.369 -2.773 -32.699 1.00 60.78 178 ALA A C 1
ATOM 1389 O O . ALA A 1 178 ? 19.613 -2.451 -31.538 1.00 60.78 178 ALA A O 1
ATOM 1390 N N . ALA A 1 179 ? 18.964 -4.005 -33.020 1.00 58.34 179 ALA A N 1
ATOM 1391 C CA . ALA A 1 179 ? 18.803 -5.074 -32.039 1.00 58.34 179 ALA A CA 1
ATOM 1392 C C . ALA A 1 179 ? 20.141 -5.431 -31.370 1.00 58.34 179 ALA A C 1
ATOM 1394 O O . ALA A 1 179 ? 20.200 -5.545 -30.147 1.00 58.34 179 ALA A O 1
ATOM 1395 N N . GLY A 1 180 ? 21.227 -5.535 -32.146 1.00 57.75 180 GLY A N 1
ATOM 1396 C CA . GLY A 1 180 ? 22.573 -5.784 -31.621 1.00 57.75 180 GLY A CA 1
ATOM 1397 C C . GLY A 1 180 ? 23.091 -4.646 -30.737 1.00 57.75 180 GLY A C 1
ATOM 1398 O O . GLY A 1 180 ? 23.624 -4.895 -29.655 1.00 57.75 180 GLY A O 1
ATOM 1399 N N . ALA A 1 181 ? 22.878 -3.394 -31.150 1.00 60.16 181 ALA A N 1
ATOM 1400 C CA . ALA A 1 181 ? 23.244 -2.221 -30.359 1.00 60.16 181 ALA A CA 1
ATOM 1401 C C . ALA A 1 181 ? 22.423 -2.118 -29.061 1.00 60.16 181 ALA A C 1
ATOM 1403 O O . ALA A 1 181 ? 22.987 -1.853 -28.000 1.00 60.16 181 ALA A O 1
ATOM 1404 N N . GLY A 1 182 ? 21.113 -2.381 -29.124 1.00 58.34 182 GLY A N 1
ATOM 1405 C CA . GLY A 1 182 ? 20.225 -2.387 -27.961 1.00 58.34 182 GLY A CA 1
ATOM 1406 C C . GLY A 1 182 ? 20.598 -3.469 -26.949 1.00 58.34 182 GLY A C 1
ATOM 1407 O O . GLY A 1 182 ? 20.725 -3.182 -25.760 1.00 58.34 182 GLY A O 1
ATOM 1408 N N . LEU A 1 183 ? 20.862 -4.695 -27.413 1.00 55.97 183 LEU A N 1
ATOM 1409 C CA . LEU A 1 183 ? 21.294 -5.796 -26.549 1.00 55.97 183 LEU A CA 1
ATOM 1410 C C . LEU A 1 183 ? 22.645 -5.491 -25.880 1.00 55.97 183 LEU A C 1
ATOM 1412 O O . LEU A 1 183 ? 22.809 -5.726 -24.682 1.00 55.97 183 LEU A O 1
ATOM 1416 N N . GLY A 1 184 ? 23.593 -4.912 -26.625 1.00 55.81 184 GLY A N 1
ATOM 1417 C CA . GLY A 1 184 ? 24.895 -4.497 -26.095 1.00 55.81 184 GLY A CA 1
ATOM 1418 C C . GLY A 1 184 ? 24.797 -3.370 -25.062 1.00 55.81 184 GLY A C 1
ATOM 1419 O O . GLY A 1 184 ? 25.488 -3.407 -24.045 1.00 55.81 184 GLY A O 1
ATOM 1420 N N . ALA A 1 185 ? 23.892 -2.408 -25.267 1.00 54.97 185 ALA A N 1
ATOM 1421 C CA . ALA A 1 185 ? 23.648 -1.319 -24.320 1.00 54.97 185 ALA A CA 1
ATOM 1422 C C . ALA A 1 185 ? 22.997 -1.796 -23.009 1.00 54.97 185 ALA A C 1
ATOM 1424 O O . ALA A 1 185 ? 23.256 -1.225 -21.953 1.00 54.97 185 ALA A O 1
ATOM 1425 N N . LEU A 1 186 ? 22.170 -2.846 -23.062 1.00 53.66 186 LEU A N 1
ATOM 1426 C CA . LEU A 1 186 ? 21.467 -3.389 -21.894 1.00 53.66 186 LEU A CA 1
ATOM 1427 C C . LEU A 1 186 ? 22.305 -4.377 -21.083 1.00 53.66 186 LEU A C 1
ATOM 1429 O O . LEU A 1 186 ? 22.131 -4.475 -19.872 1.00 53.66 186 LEU A O 1
ATOM 1433 N N . THR A 1 187 ? 23.197 -5.118 -21.741 1.00 58.34 187 THR A N 1
ATOM 1434 C CA . THR A 1 187 ? 23.974 -6.195 -21.105 1.00 58.34 187 THR A CA 1
ATOM 1435 C C . THR A 1 187 ? 25.415 -5.800 -20.781 1.00 58.34 187 THR A C 1
ATOM 1437 O O . THR A 1 187 ? 26.116 -6.558 -20.117 1.00 58.34 187 THR A O 1
ATOM 1440 N N . GLY A 1 188 ? 25.888 -4.637 -21.249 1.00 49.16 188 GLY A N 1
ATOM 1441 C CA . GLY A 1 188 ? 27.279 -4.198 -21.081 1.00 49.16 188 GLY A CA 1
ATOM 1442 C C . GLY A 1 188 ? 28.293 -4.995 -21.916 1.00 49.16 188 GLY A C 1
ATOM 1443 O O . GLY A 1 188 ? 29.475 -4.654 -21.940 1.00 49.16 188 GLY A O 1
ATOM 1444 N N . LEU A 1 189 ? 27.844 -6.026 -22.641 1.00 48.44 189 LEU A N 1
ATOM 1445 C CA . LEU A 1 189 ? 28.626 -6.765 -23.627 1.00 48.44 189 LEU A CA 1
ATOM 1446 C C . LEU A 1 189 ? 28.644 -5.957 -24.928 1.00 48.44 189 LEU A C 1
ATOM 1448 O O . LEU A 1 189 ? 27.838 -6.163 -25.836 1.00 48.44 189 LEU A O 1
ATOM 1452 N N . GLY A 1 190 ? 29.543 -4.977 -24.994 1.00 44.69 190 GLY A N 1
ATOM 1453 C CA . GLY A 1 190 ? 29.723 -4.139 -26.175 1.00 44.69 190 GLY A CA 1
ATOM 1454 C C . GLY A 1 190 ? 29.967 -4.962 -27.447 1.00 44.69 190 GLY A C 1
ATOM 1455 O O . GLY A 1 190 ? 30.907 -5.740 -27.508 1.00 44.69 190 GLY A O 1
ATOM 1456 N N . ALA A 1 191 ? 29.129 -4.755 -28.467 1.00 43.28 191 ALA A N 1
ATOM 1457 C CA . ALA A 1 191 ? 29.375 -5.058 -29.883 1.00 43.28 191 ALA A CA 1
ATOM 1458 C C . ALA A 1 191 ? 29.873 -6.476 -30.274 1.00 43.28 191 ALA A C 1
ATOM 1460 O O . ALA A 1 191 ? 30.643 -6.592 -31.224 1.00 43.28 191 ALA A O 1
ATOM 1461 N N . VAL A 1 192 ? 29.435 -7.568 -29.626 1.00 46.00 192 VAL A N 1
ATOM 1462 C CA . VAL A 1 192 ? 29.938 -8.927 -29.975 1.00 46.00 192 VAL A CA 1
ATOM 1463 C C . VAL A 1 192 ? 29.091 -9.710 -30.996 1.00 46.00 192 VAL A C 1
ATOM 1465 O O . VAL A 1 192 ? 29.479 -10.800 -31.394 1.00 46.00 192 VAL A O 1
ATOM 1468 N N . ILE A 1 193 ? 27.990 -9.184 -31.543 1.00 44.31 193 ILE A N 1
ATOM 1469 C CA . ILE A 1 193 ? 27.293 -9.881 -32.648 1.00 44.31 193 ILE A CA 1
ATOM 1470 C C . ILE A 1 193 ? 26.992 -8.911 -33.794 1.00 44.31 193 ILE A C 1
ATOM 1472 O O . ILE A 1 193 ? 25.851 -8.555 -34.064 1.00 44.31 193 ILE A O 1
ATOM 1476 N N . MET A 1 194 ? 28.050 -8.478 -34.483 1.00 40.28 194 MET A N 1
ATOM 1477 C CA . MET A 1 194 ? 27.963 -7.969 -35.855 1.00 40.28 194 MET A CA 1
ATOM 1478 C C . MET A 1 194 ? 28.174 -9.158 -36.798 1.00 40.28 194 MET A C 1
ATOM 1480 O O . MET A 1 194 ? 29.292 -9.407 -37.239 1.00 40.28 194 MET A O 1
ATOM 1484 N N . VAL A 1 195 ? 27.125 -9.942 -37.069 1.00 42.22 195 VAL A N 1
ATOM 1485 C CA . VAL A 1 195 ? 27.176 -10.921 -38.169 1.00 42.22 195 VAL A CA 1
ATOM 1486 C C . VAL A 1 195 ? 27.044 -10.131 -39.475 1.00 42.22 195 VAL A C 1
ATOM 1488 O O . VAL A 1 195 ? 26.008 -9.495 -39.683 1.00 42.22 195 VAL A O 1
ATOM 1491 N N . PRO A 1 196 ? 28.056 -10.128 -40.359 1.00 45.28 196 PRO A N 1
ATOM 1492 C CA . PRO A 1 196 ? 27.991 -9.379 -41.600 1.00 45.28 196 PRO A CA 1
ATOM 1493 C C . PRO A 1 196 ? 27.160 -10.174 -42.613 1.00 45.28 196 PRO A C 1
ATOM 1495 O O . PRO A 1 196 ? 27.695 -10.968 -43.379 1.00 45.28 196 PRO A O 1
ATOM 1498 N N . VAL A 1 197 ? 25.842 -9.965 -42.644 1.00 44.50 197 VAL A N 1
ATOM 1499 C CA . VAL A 1 197 ? 25.027 -10.347 -43.810 1.00 44.50 197 VAL A CA 1
ATOM 1500 C C . VAL A 1 197 ? 25.021 -9.160 -44.766 1.00 44.50 197 VAL A C 1
ATOM 1502 O O . VAL A 1 197 ? 24.071 -8.392 -44.860 1.00 44.50 197 VAL A O 1
ATOM 1505 N N . TRP A 1 198 ? 26.146 -8.970 -45.448 1.00 51.53 198 TRP A N 1
ATOM 1506 C CA . TRP A 1 198 ? 26.244 -8.079 -46.596 1.00 51.53 198 TRP A CA 1
ATOM 1507 C C . TRP A 1 198 ? 26.552 -8.953 -47.800 1.00 51.53 198 TRP A C 1
ATOM 1509 O O . TRP A 1 198 ? 27.691 -9.375 -47.954 1.00 51.53 198 TRP A O 1
ATOM 1519 N N . LEU A 1 199 ? 25.512 -9.277 -48.579 1.00 37.97 199 LEU A N 1
ATOM 1520 C CA . LEU A 1 199 ? 25.530 -9.505 -50.031 1.00 37.97 199 LEU A CA 1
ATOM 1521 C C . LEU A 1 199 ? 24.139 -9.994 -50.485 1.00 37.97 199 LEU A C 1
ATOM 1523 O O . LEU A 1 199 ? 23.831 -11.179 -50.420 1.00 37.97 199 LEU A O 1
ATOM 1527 N N . GLY A 1 200 ? 23.314 -9.062 -50.976 1.00 35.62 200 GLY A N 1
ATOM 1528 C CA . GLY A 1 200 ? 22.178 -9.366 -51.858 1.00 35.62 200 GLY A CA 1
ATOM 1529 C C . GLY A 1 200 ? 20.784 -9.051 -51.305 1.00 35.62 200 GLY A C 1
ATOM 1530 O O . GLY A 1 200 ? 20.210 -9.847 -50.573 1.00 35.62 200 GLY A O 1
ATOM 1531 N N . GLY A 1 201 ? 20.206 -7.924 -51.742 1.00 40.19 201 GLY A N 1
ATOM 1532 C CA . GLY A 1 201 ? 18.760 -7.661 -51.672 1.00 40.19 201 GLY A CA 1
ATOM 1533 C C . GLY A 1 201 ? 18.386 -6.277 -51.138 1.00 40.19 201 GLY A C 1
ATOM 1534 O O . GLY A 1 201 ? 18.241 -6.090 -49.933 1.00 40.19 201 GLY A O 1
ATOM 1535 N N . PHE A 1 202 ? 18.194 -5.307 -52.037 1.00 37.53 202 PHE A N 1
ATOM 1536 C CA . PHE A 1 202 ? 17.579 -4.018 -51.708 1.00 37.53 202 PHE A CA 1
ATOM 1537 C C . PHE A 1 202 ? 16.090 -4.191 -51.343 1.00 37.53 202 PHE A C 1
ATOM 1539 O O . PHE A 1 202 ? 15.350 -4.878 -52.037 1.00 37.53 202 PHE A O 1
ATOM 1546 N N . VAL A 1 203 ? 15.699 -3.518 -50.254 1.00 48.53 203 VAL A N 1
ATOM 1547 C CA . VAL A 1 203 ? 14.487 -2.694 -50.067 1.00 48.53 203 VAL A CA 1
ATOM 1548 C C . VAL A 1 203 ? 13.182 -3.247 -50.655 1.00 48.53 203 VAL A C 1
ATOM 1550 O O . VAL A 1 203 ? 12.974 -3.164 -51.855 1.00 48.53 203 VAL A O 1
ATOM 1553 N N . THR A 1 204 ? 12.267 -3.729 -49.798 1.00 47.62 204 THR A N 1
ATOM 1554 C CA . THR A 1 204 ? 10.818 -3.369 -49.824 1.00 47.62 204 THR A CA 1
ATOM 1555 C C . THR A 1 204 ? 9.938 -4.201 -48.878 1.00 47.62 204 THR A C 1
ATOM 1557 O O . THR A 1 204 ? 8.887 -3.720 -48.476 1.00 47.62 204 THR A O 1
ATOM 1560 N N . VAL A 1 205 ? 10.353 -5.382 -48.405 1.00 44.06 205 VAL A N 1
ATOM 1561 C CA . VAL A 1 205 ? 9.494 -6.204 -47.507 1.00 44.06 205 VAL A CA 1
ATOM 1562 C C . VAL A 1 205 ? 9.579 -5.772 -46.025 1.00 44.06 205 VAL A C 1
ATOM 1564 O O . VAL A 1 205 ? 8.817 -6.212 -45.167 1.00 44.06 205 VAL A O 1
ATOM 1567 N N . GLY A 1 206 ? 10.505 -4.866 -45.701 1.00 46.81 206 GLY A N 1
ATOM 1568 C CA . GLY A 1 206 ? 10.928 -4.596 -44.327 1.00 46.81 206 GLY A CA 1
ATOM 1569 C C . GLY A 1 206 ? 9.965 -3.784 -43.461 1.00 46.81 206 GLY A C 1
ATOM 1570 O O . GLY A 1 206 ? 10.071 -3.882 -42.249 1.00 46.81 206 GLY A O 1
ATOM 1571 N N . HIS A 1 207 ? 9.029 -3.001 -44.007 1.00 49.16 207 HIS A N 1
ATOM 1572 C CA . HIS A 1 207 ? 8.306 -2.016 -43.184 1.00 49.16 207 HIS A CA 1
ATOM 1573 C C . HIS A 1 207 ? 7.368 -2.659 -42.143 1.00 49.16 207 HIS A C 1
ATOM 1575 O O . HIS A 1 207 ? 7.396 -2.278 -40.975 1.00 49.16 207 HIS A O 1
ATOM 1581 N N . CYS A 1 208 ? 6.601 -3.691 -42.518 1.00 49.88 208 CYS A N 1
ATOM 1582 C CA . CYS A 1 208 ? 5.732 -4.400 -41.565 1.00 49.88 208 CYS A CA 1
ATOM 1583 C C . CYS A 1 208 ? 6.544 -5.197 -40.535 1.00 49.88 208 CYS A C 1
ATOM 1585 O O . CYS A 1 208 ? 6.269 -5.116 -39.340 1.00 49.88 208 CYS A O 1
ATOM 1587 N N . ALA A 1 209 ? 7.590 -5.904 -40.979 1.00 52.69 209 ALA A N 1
ATOM 1588 C CA . ALA A 1 209 ? 8.489 -6.624 -40.079 1.00 52.69 209 ALA A CA 1
ATOM 1589 C C . ALA A 1 209 ? 9.206 -5.668 -39.107 1.00 52.69 209 ALA A C 1
ATOM 1591 O O . ALA A 1 209 ? 9.377 -6.005 -37.940 1.00 52.69 209 ALA A O 1
ATOM 1592 N N . MET A 1 210 ? 9.564 -4.459 -39.555 1.00 54.88 210 MET A N 1
ATOM 1593 C CA . MET A 1 210 ? 10.192 -3.425 -38.730 1.00 54.88 210 MET A CA 1
ATOM 1594 C C . MET A 1 210 ? 9.264 -2.880 -37.656 1.00 54.88 210 MET A C 1
ATOM 1596 O O . MET A 1 210 ? 9.709 -2.748 -36.521 1.00 54.88 210 MET A O 1
ATOM 1600 N N . VAL A 1 211 ? 8.001 -2.592 -37.988 1.00 59.31 211 VAL A N 1
ATOM 1601 C CA . VAL A 1 211 ? 7.001 -2.186 -36.990 1.00 59.31 211 VAL A CA 1
ATOM 1602 C C . VAL A 1 211 ? 6.841 -3.297 -35.956 1.00 59.31 211 VAL A C 1
ATOM 1604 O O . VAL A 1 211 ? 6.955 -3.045 -34.766 1.00 59.31 211 VAL A O 1
ATOM 1607 N N . THR A 1 212 ? 6.715 -4.556 -36.380 1.00 63.66 212 THR A N 1
ATOM 1608 C CA . THR A 1 212 ? 6.594 -5.670 -35.429 1.00 63.66 212 THR A CA 1
ATOM 1609 C C . THR A 1 212 ? 7.842 -5.849 -34.555 1.00 63.66 212 THR A C 1
ATOM 1611 O O . THR A 1 212 ? 7.720 -6.138 -33.366 1.00 63.66 212 THR A O 1
ATOM 1614 N N . ILE A 1 213 ? 9.049 -5.682 -35.104 1.00 62.16 213 ILE A N 1
ATOM 1615 C CA . ILE A 1 213 ? 10.303 -5.804 -34.343 1.00 62.16 213 ILE A CA 1
ATOM 1616 C C . ILE A 1 213 ? 10.458 -4.644 -33.361 1.00 62.16 213 ILE A C 1
ATOM 1618 O O . ILE A 1 213 ? 10.785 -4.884 -32.201 1.00 62.16 213 ILE A O 1
ATOM 1622 N N . SER A 1 214 ? 10.217 -3.403 -33.787 1.00 61.56 214 SER A N 1
ATOM 1623 C CA . SER A 1 214 ? 10.340 -2.236 -32.911 1.00 61.56 214 SER A CA 1
ATOM 1624 C C . SER A 1 214 ? 9.290 -2.264 -31.803 1.00 61.56 214 SER A C 1
ATOM 1626 O O . SER A 1 214 ? 9.616 -1.969 -30.654 1.00 61.56 214 SER A O 1
ATOM 1628 N N . GLU A 1 215 ? 8.068 -2.705 -32.102 1.00 66.50 215 GLU A N 1
ATOM 1629 C CA . GLU A 1 215 ? 7.032 -2.941 -31.099 1.00 66.50 215 GLU A CA 1
ATOM 1630 C C . GLU A 1 215 ? 7.425 -4.047 -30.122 1.00 66.50 215 GLU A C 1
ATOM 1632 O O . GLU A 1 215 ? 7.285 -3.853 -28.919 1.00 66.50 215 GLU A O 1
ATOM 1637 N N . LYS A 1 216 ? 8.003 -5.161 -30.594 1.00 66.25 216 LYS A N 1
ATOM 1638 C CA . LYS A 1 216 ? 8.516 -6.209 -29.699 1.00 66.25 216 LYS A CA 1
ATOM 1639 C C . LYS A 1 216 ? 9.672 -5.728 -28.827 1.00 66.25 216 LYS A C 1
ATOM 1641 O O . LYS A 1 216 ? 9.703 -6.055 -27.649 1.00 66.25 216 LYS A O 1
ATOM 1646 N N . VAL A 1 217 ? 10.609 -4.948 -29.367 1.00 63.53 217 VAL A N 1
ATOM 1647 C CA . VAL A 1 217 ? 11.710 -4.359 -28.583 1.00 63.53 217 VAL A CA 1
ATOM 1648 C C . VAL A 1 217 ? 11.153 -3.406 -27.528 1.00 63.53 217 VAL A C 1
ATOM 1650 O O . VAL A 1 217 ? 11.527 -3.507 -26.362 1.00 63.53 217 VAL A O 1
ATOM 1653 N N . ARG A 1 218 ? 10.207 -2.537 -27.900 1.00 63.53 218 ARG A N 1
ATOM 1654 C CA . ARG A 1 218 ? 9.498 -1.665 -26.958 1.00 63.53 218 ARG A CA 1
ATOM 1655 C C . ARG A 1 218 ? 8.810 -2.481 -25.864 1.00 63.53 218 ARG A C 1
ATOM 1657 O O . ARG A 1 218 ? 8.971 -2.168 -24.691 1.00 63.53 218 ARG A O 1
ATOM 1664 N N . ASP A 1 219 ? 8.092 -3.539 -26.231 1.00 67.94 219 ASP A N 1
ATOM 1665 C CA . ASP A 1 219 ? 7.333 -4.375 -25.298 1.00 67.94 219 ASP A CA 1
ATOM 1666 C C . ASP A 1 219 ? 8.221 -5.205 -24.361 1.00 67.94 219 ASP A C 1
ATOM 1668 O O . ASP A 1 219 ? 7.813 -5.444 -23.223 1.00 67.94 219 ASP A O 1
ATOM 1672 N N . CYS A 1 220 ? 9.412 -5.612 -24.818 1.00 63.44 220 CYS A N 1
ATOM 1673 C CA . CYS A 1 220 ? 10.421 -6.312 -24.017 1.00 63.44 220 CYS A CA 1
ATOM 1674 C C . CYS A 1 220 ? 11.143 -5.392 -23.023 1.00 63.44 220 CYS A C 1
ATOM 1676 O O . CYS A 1 220 ? 11.613 -5.870 -21.995 1.00 63.44 220 CYS A O 1
ATOM 1678 N N . LEU A 1 221 ? 11.286 -4.102 -23.345 1.00 61.56 221 LEU A N 1
ATOM 1679 C CA . LEU A 1 221 ? 12.041 -3.144 -22.529 1.00 61.56 221 LEU A CA 1
ATOM 1680 C C . LEU A 1 221 ? 11.171 -2.300 -21.602 1.00 61.56 221 LEU A C 1
ATOM 1682 O O . LEU A 1 221 ? 11.699 -1.675 -20.682 1.00 61.56 221 LEU A O 1
ATOM 1686 N N . ARG A 1 222 ? 9.860 -2.252 -21.848 1.00 63.19 222 ARG A N 1
ATOM 1687 C CA . ARG A 1 222 ? 8.905 -1.549 -20.989 1.00 63.19 222 ARG A CA 1
ATOM 1688 C C . ARG A 1 222 ? 8.782 -2.234 -19.632 1.00 63.19 222 ARG A C 1
ATOM 1690 O O . ARG A 1 222 ? 8.979 -3.442 -19.527 1.00 63.19 222 ARG A O 1
ATOM 1697 N N . GLU A 1 223 ? 8.376 -1.471 -18.616 1.00 64.81 223 GLU A N 1
ATOM 1698 C CA . GLU A 1 223 ? 7.987 -2.062 -17.333 1.00 64.81 223 GLU A CA 1
ATOM 1699 C C . GLU A 1 223 ? 6.908 -3.141 -17.529 1.00 64.81 223 GLU A C 1
ATOM 1701 O O . GLU A 1 223 ? 6.093 -3.107 -18.466 1.00 64.81 223 GLU A O 1
ATOM 1706 N N . GLU A 1 224 ? 6.926 -4.137 -16.646 1.00 69.38 224 GLU A N 1
ATOM 1707 C CA . GLU A 1 224 ? 5.914 -5.183 -16.655 1.00 69.38 224 GLU A CA 1
ATOM 1708 C C . GLU A 1 224 ? 4.515 -4.610 -16.379 1.00 69.38 224 GLU A C 1
ATOM 1710 O O . GLU A 1 224 ? 4.348 -3.518 -15.838 1.00 69.38 224 GLU A O 1
ATOM 1715 N N . GLU A 1 225 ? 3.479 -5.360 -16.751 1.00 75.88 225 GLU A N 1
ATOM 1716 C CA . GLU A 1 225 ? 2.100 -4.963 -16.465 1.00 75.88 225 GLU A CA 1
ATOM 1717 C C . GLU A 1 225 ? 1.851 -4.830 -14.958 1.00 75.88 225 GLU A C 1
ATOM 1719 O O . GLU A 1 225 ? 2.388 -5.611 -14.163 1.00 75.88 225 GLU A O 1
ATOM 1724 N N . ALA A 1 226 ? 1.014 -3.857 -14.579 1.00 75.44 226 ALA A N 1
ATOM 1725 C CA . ALA A 1 226 ? 0.714 -3.587 -13.180 1.00 75.44 226 ALA A CA 1
ATOM 1726 C C . ALA A 1 226 ? 0.073 -4.805 -12.519 1.00 75.44 226 ALA A C 1
ATOM 1728 O O . ALA A 1 226 ? -0.996 -5.250 -12.939 1.00 75.44 226 ALA A O 1
ATOM 1729 N N . ARG A 1 227 ? 0.724 -5.346 -11.486 1.00 80.56 227 ARG A N 1
ATOM 1730 C CA . ARG A 1 227 ? 0.212 -6.510 -10.760 1.00 80.56 227 ARG A CA 1
ATOM 1731 C C . ARG A 1 227 ? -0.962 -6.095 -9.886 1.00 80.56 227 ARG A C 1
ATOM 1733 O O . ARG A 1 227 ? -0.856 -5.138 -9.117 1.00 80.56 227 ARG A O 1
ATOM 1740 N N . ILE A 1 228 ? -2.066 -6.828 -9.992 1.00 80.75 228 ILE A N 1
ATOM 1741 C CA . ILE A 1 228 ? -3.237 -6.608 -9.149 1.00 80.75 228 ILE A CA 1
ATOM 1742 C C . ILE A 1 228 ? -2.926 -7.187 -7.770 1.00 80.75 228 ILE A C 1
ATOM 1744 O O . ILE A 1 228 ? -2.688 -8.383 -7.617 1.00 80.75 228 ILE A O 1
ATOM 1748 N N . LEU A 1 229 ? -2.899 -6.338 -6.746 1.00 80.88 229 LEU A N 1
ATOM 1749 C CA . LEU A 1 229 ? -2.659 -6.788 -5.379 1.00 80.88 229 LEU A CA 1
ATOM 1750 C C . LEU A 1 229 ? -3.776 -7.749 -4.937 1.00 80.88 229 LEU A C 1
ATOM 1752 O O . LEU A 1 229 ? -4.953 -7.510 -5.193 1.00 80.88 229 LEU A O 1
ATOM 1756 N N . GLY A 1 230 ? -3.404 -8.844 -4.272 1.00 70.81 230 GLY A N 1
ATOM 1757 C CA . GLY A 1 230 ? -4.343 -9.910 -3.898 1.00 70.81 230 GLY A CA 1
ATOM 1758 C C . GLY A 1 230 ? -4.753 -10.868 -5.034 1.00 70.81 230 GLY A C 1
ATOM 1759 O O . GLY A 1 230 ? -5.566 -11.756 -4.795 1.00 70.81 230 GLY A O 1
ATOM 1760 N N . SER A 1 231 ? -4.193 -10.729 -6.242 1.00 76.00 231 SER A N 1
ATOM 1761 C CA . SER A 1 231 ? -4.302 -11.715 -7.330 1.00 76.00 231 SER A CA 1
ATOM 1762 C C . SER A 1 231 ? -2.922 -12.016 -7.939 1.00 76.00 231 SER A C 1
ATOM 1764 O O . SER A 1 231 ? -1.953 -11.276 -7.741 1.00 76.00 231 SER A O 1
ATOM 1766 N N . ASP A 1 232 ? -2.837 -13.109 -8.694 1.00 74.94 232 ASP A N 1
ATOM 1767 C CA . ASP A 1 232 ? -1.720 -13.372 -9.609 1.00 74.94 232 ASP A CA 1
ATOM 1768 C C . ASP A 1 232 ? -1.918 -12.707 -10.980 1.00 74.94 232 ASP A C 1
ATOM 1770 O O . ASP A 1 232 ? -1.007 -12.693 -11.810 1.00 74.94 232 ASP A O 1
ATOM 1774 N N . ASP A 1 233 ? -3.077 -12.082 -11.187 1.00 79.50 233 ASP A N 1
ATOM 1775 C CA . ASP A 1 233 ? -3.406 -11.350 -12.401 1.00 79.50 233 ASP A CA 1
ATOM 1776 C C . ASP A 1 233 ? -2.660 -10.015 -12.508 1.00 79.50 233 ASP A C 1
ATOM 1778 O O . ASP A 1 233 ? -2.319 -9.342 -11.524 1.00 79.50 233 ASP A O 1
ATOM 1782 N N . ARG A 1 234 ? -2.466 -9.583 -13.752 1.00 78.44 234 ARG A N 1
ATOM 1783 C CA . ARG A 1 234 ? -1.941 -8.263 -14.093 1.00 78.44 234 ARG A CA 1
ATOM 1784 C C . ARG A 1 234 ? -2.963 -7.494 -14.910 1.00 78.44 234 ARG A C 1
ATOM 1786 O O . ARG A 1 234 ? -3.763 -8.076 -15.641 1.00 78.44 234 ARG A O 1
ATOM 1793 N N . LEU A 1 235 ? -2.950 -6.175 -14.769 1.00 75.25 235 LEU A N 1
ATOM 1794 C CA . LEU A 1 235 ? -3.802 -5.320 -15.574 1.00 75.25 235 LEU A CA 1
ATOM 1795 C C . LEU A 1 235 ? -3.348 -5.353 -17.036 1.00 75.25 235 LEU A C 1
ATOM 1797 O O . LEU A 1 235 ? -2.204 -4.976 -17.304 1.00 75.25 235 LEU A O 1
ATOM 1801 N N . PRO A 1 236 ? -4.246 -5.686 -17.980 1.00 65.31 236 PRO A N 1
ATOM 1802 C CA . PRO A 1 236 ? -3.892 -5.692 -19.386 1.00 65.31 236 PRO A CA 1
ATOM 1803 C C . PRO A 1 236 ? -3.443 -4.295 -19.818 1.00 65.31 236 PRO A C 1
ATOM 1805 O O . PRO A 1 236 ? -4.107 -3.290 -19.526 1.00 65.31 236 PRO A O 1
ATOM 1808 N N . ARG A 1 237 ? -2.318 -4.238 -20.537 1.00 64.19 237 ARG A N 1
ATOM 1809 C CA . ARG A 1 237 ? -1.821 -3.021 -21.187 1.00 64.19 237 ARG A CA 1
ATOM 1810 C C . ARG A 1 237 ? -2.933 -2.374 -22.005 1.00 64.19 237 ARG A C 1
ATOM 1812 O O . ARG A 1 237 ? -3.526 -3.001 -22.884 1.00 64.19 237 ARG A O 1
ATOM 1819 N N . THR A 1 238 ? -3.159 -1.081 -21.790 1.00 53.03 238 THR A N 1
ATOM 1820 C CA . THR A 1 238 ? -3.896 -0.257 -22.747 1.00 53.03 238 THR A CA 1
ATOM 1821 C C . THR A 1 238 ? -3.063 -0.225 -24.030 1.00 53.03 238 THR A C 1
ATOM 1823 O O . THR A 1 238 ? -2.039 0.459 -24.088 1.00 53.03 238 THR A O 1
ATOM 1826 N N . ARG A 1 239 ? -3.426 -1.021 -25.045 1.00 41.31 239 ARG A N 1
ATOM 1827 C CA . ARG A 1 239 ? -2.770 -0.917 -26.354 1.00 41.31 239 ARG A CA 1
ATOM 1828 C C . ARG A 1 239 ? -3.029 0.491 -26.893 1.00 41.31 239 ARG A C 1
ATOM 1830 O O . ARG A 1 239 ? -4.177 0.937 -26.831 1.00 41.31 239 ARG A O 1
ATOM 1837 N N . PRO A 1 240 ? -2.020 1.195 -27.430 1.00 36.72 240 PRO A N 1
ATOM 1838 C CA . PRO A 1 240 ? -2.311 2.335 -28.281 1.00 36.72 240 PRO A CA 1
ATOM 1839 C C . PRO A 1 240 ? -3.198 1.836 -29.428 1.00 36.72 240 PRO A C 1
ATOM 1841 O O . PRO A 1 240 ? -2.909 0.797 -30.027 1.00 36.72 240 PRO A O 1
ATOM 1844 N N . SER A 1 241 ? -4.314 2.526 -29.674 1.00 28.30 241 SER A N 1
ATOM 1845 C CA . SER A 1 241 ? -5.204 2.217 -30.792 1.00 28.30 241 SER A CA 1
ATOM 1846 C C . SER A 1 241 ? -4.378 2.096 -32.074 1.00 28.30 241 SER A C 1
ATOM 1848 O O . SER A 1 241 ? -3.513 2.949 -32.296 1.00 28.30 241 SER A O 1
ATOM 1850 N N . PRO A 1 242 ? -4.615 1.076 -32.921 1.00 33.09 242 PRO A N 1
ATOM 1851 C CA . PRO A 1 242 ? -3.977 1.033 -34.224 1.00 33.09 242 PRO A CA 1
ATOM 1852 C C . PRO A 1 242 ? -4.362 2.324 -34.948 1.00 33.09 242 PRO A C 1
ATOM 1854 O O . PRO A 1 242 ? -5.547 2.627 -35.104 1.00 33.09 242 PRO A O 1
ATOM 1857 N N . GLY A 1 243 ? -3.357 3.128 -35.302 1.00 35.62 243 GLY A N 1
ATOM 1858 C CA . GLY A 1 243 ? -3.558 4.319 -36.118 1.00 35.62 243 GLY A CA 1
ATOM 1859 C C . GLY A 1 243 ? -4.333 3.948 -37.386 1.00 35.62 243 GLY A C 1
ATOM 1860 O O . GLY A 1 243 ? -4.238 2.802 -37.837 1.00 35.62 243 GLY A O 1
ATOM 1861 N N . PRO A 1 244 ? -5.136 4.873 -37.937 1.00 30.20 244 PRO A N 1
ATOM 1862 C CA . PRO A 1 244 ? -6.044 4.560 -39.027 1.00 30.20 244 PRO A CA 1
ATOM 1863 C C . PRO A 1 244 ? -5.270 3.914 -40.175 1.00 30.20 244 PRO A C 1
ATOM 1865 O O . PRO A 1 244 ? -4.299 4.477 -40.680 1.00 30.20 244 PRO A O 1
ATOM 1868 N N . SER A 1 245 ? -5.716 2.720 -40.566 1.00 41.16 245 SER A N 1
ATOM 1869 C CA . SER A 1 245 ? -5.308 2.054 -41.792 1.00 41.16 245 SER A CA 1
ATOM 1870 C C . SER A 1 245 ? -5.557 3.016 -42.950 1.00 41.16 245 SER A C 1
ATOM 1872 O O . SER A 1 245 ? -6.707 3.214 -43.350 1.00 41.16 245 SER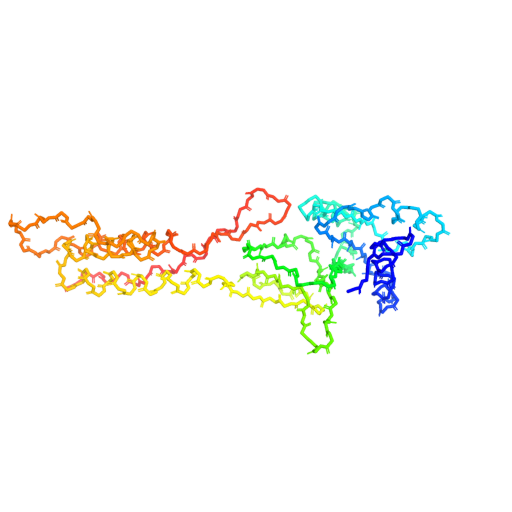 A O 1
ATOM 1874 N N . GLN A 1 246 ? -4.505 3.640 -43.481 1.00 34.44 246 GLN A N 1
ATOM 1875 C CA . GLN A 1 246 ? -4.605 4.252 -44.797 1.00 34.44 246 GLN A CA 1
ATOM 1876 C C . GLN A 1 246 ? -4.637 3.116 -45.811 1.00 34.44 246 GLN A C 1
ATOM 1878 O O . GLN A 1 246 ? -3.612 2.562 -46.202 1.00 34.44 246 GLN A O 1
ATOM 1883 N N . GLY A 1 247 ? -5.868 2.726 -46.132 1.00 31.36 247 GLY A N 1
ATOM 1884 C CA . GLY A 1 247 ? -6.188 1.912 -47.282 1.00 31.36 247 GLY A CA 1
ATOM 1885 C C . GLY A 1 247 ? -5.804 2.637 -48.565 1.00 31.36 247 GLY A C 1
ATOM 1886 O O . GLY A 1 247 ? -5.947 3.853 -48.677 1.00 31.36 247 GLY A O 1
ATOM 1887 N N . GLU A 1 248 ? -5.289 1.829 -49.484 1.00 34.91 248 GLU A N 1
ATOM 1888 C CA . GLU A 1 248 ? -5.517 1.869 -50.926 1.00 34.91 248 GLU A CA 1
ATOM 1889 C C . GLU A 1 248 ? -6.046 3.191 -51.499 1.00 34.91 248 GLU A C 1
ATOM 1891 O O . GLU A 1 248 ? -7.225 3.528 -51.344 1.00 34.91 248 GLU A O 1
ATOM 1896 N N . ARG A 1 249 ? -5.184 3.864 -52.267 1.00 33.19 249 ARG A N 1
ATOM 1897 C CA . ARG A 1 249 ? -5.484 4.372 -53.613 1.00 33.19 249 ARG A CA 1
ATOM 1898 C C . ARG A 1 249 ? -4.203 4.706 -54.362 1.00 33.19 249 ARG A C 1
ATOM 1900 O O . ARG A 1 249 ? -3.317 5.337 -53.749 1.00 33.19 249 ARG A O 1
#

Secondary structure (DSSP, 8-state):
----STTTTHHHHHHHHHHHHHHS-STTEEEEEE-S--TTHHHHHHHHHHSPPPTTEEEEES-HHHHHHHHHHHHHTS-HHHHTTPEEEEE---SS-EEEEEEEE--GGG-SEEEE-PBPTTS-BSEEEE--S--TTEEEESEEE-SSTT-HHHHHHHHHHHHHHHHHHHTHHHHHHHHHHHHHHHHS-TT-------SS--SSSHHHHHHHHHHHHHHHHSPPPPEETTSS-BPPP-PPPPPP-----